Protein AF-A0A258SN44-F1 (afdb_monomer_lite)

Secondary structure (DSSP, 8-state):
-------------------------PPPHHHHHHHHHHHHHHH-TTS-GGGGGGGGGGG-HHHHHHHHHHHHS-TTHHHHHHHHHHHHSPPTTS--GGGTSGGGGTT-GGG-SEEETTTTEEEPHHHHHHHHHHHTTPPPPPTT-IIIIIHHHHHHHHTTTTPPP-----SHHHHHHHHHHHHHHH--BTTTTB-HHIIIII--

Foldseek 3Di:
DDDDDDDDDDDDDPPDPPPPVPPVCDPFPVSVVVVQLVQVCVVCVPQDPVLCVVPPCSVPVVSVVVVVVCVVPPPCVVLLVLLVVQQPDADPQRDGCLVQDPVRLAQCQLQPQEQDPVVLDTAGPLNSVQVSQVVRVHHRDDCPDCNHVVSNVSNSVVSNPVHHRDHDQDDDSSRVVVVVVVCQQCFQDDPVRDHVCVVPPVVD

Radius of gyration: 27.35 Å; chains: 1; bounding box: 41×78×95 Å

Sequence (204 aa):
MKQKIITKLLTGMAGLGIALGAATAHATPEADRQELIKFYTAKYPNVKVEDYVYGALAFDADSKAQYDAIMEFPPFDSQVEQGRKMWETPFKNGKTYASCLPGSGKQIAGNYPHFDEASGKVVTLHDAINKCRTANGEEAYKVNDMKTMGLLTAYMRTLSDGMMMNVKVEGPKATAAYEDGKKTFYSRKGQLNFACATCHVQNG

pLDDT: mean 88.58, std 17.07, range [35.31, 98.44]

Structure (mmCIF, N/CA/C/O backbone):
data_AF-A0A258SN44-F1
#
_entry.id   AF-A0A258SN44-F1
#
loop_
_atom_site.group_PDB
_atom_site.id
_atom_site.type_symbol
_atom_site.label_atom_id
_atom_site.label_alt_id
_atom_site.label_comp_id
_atom_site.label_asym_id
_atom_site.label_entity_id
_atom_site.label_seq_id
_atom_site.pdbx_PDB_ins_code
_atom_site.Cartn_x
_atom_site.Cartn_y
_atom_site.Cartn_z
_atom_site.occupancy
_atom_site.B_iso_or_equiv
_atom_site.auth_seq_id
_atom_site.auth_comp_id
_atom_site.auth_asym_id
_atom_site.auth_atom_id
_atom_site.pdbx_PDB_model_num
ATOM 1 N N . MET A 1 1 ? -10.450 -62.311 -70.264 1.00 41.75 1 MET A N 1
ATOM 2 C CA . MET A 1 1 ? -9.603 -62.768 -69.135 1.00 41.75 1 MET A CA 1
ATOM 3 C C . MET A 1 1 ? -9.843 -61.813 -67.971 1.00 41.75 1 MET A C 1
ATOM 5 O O . MET A 1 1 ? -9.454 -60.667 -68.068 1.00 41.75 1 MET A O 1
ATOM 9 N N . LYS A 1 2 ? -10.804 -62.079 -67.080 1.00 40.44 2 LYS A N 1
ATOM 10 C CA . LYS A 1 2 ? -10.668 -62.840 -65.817 1.00 40.44 2 LYS A CA 1
ATOM 11 C C . LYS A 1 2 ? -9.557 -62.320 -64.885 1.00 40.44 2 LYS A C 1
ATOM 13 O O . LYS A 1 2 ? -8.487 -62.907 -64.849 1.00 40.44 2 LYS A O 1
ATOM 18 N N . GLN A 1 3 ? -9.884 -61.313 -64.074 1.00 43.12 3 GLN A N 1
ATOM 19 C CA . GLN A 1 3 ? -9.342 -61.117 -62.716 1.00 43.12 3 GLN A CA 1
ATOM 20 C C . GLN A 1 3 ? -10.283 -60.151 -61.969 1.00 43.12 3 GLN A C 1
ATOM 22 O O . GLN A 1 3 ? -10.181 -58.940 -62.078 1.00 43.12 3 GLN A O 1
ATOM 27 N N . LYS A 1 4 ? -11.473 -60.596 -61.561 1.00 38.88 4 LYS A N 1
ATOM 28 C CA . LYS A 1 4 ? -11.790 -61.154 -60.235 1.00 38.88 4 LYS A CA 1
ATOM 29 C C . LYS A 1 4 ? -11.104 -60.453 -59.045 1.00 38.88 4 LYS A C 1
ATOM 31 O O . LYS A 1 4 ? -9.976 -60.776 -58.711 1.00 38.88 4 LYS A O 1
ATOM 36 N N . ILE A 1 5 ? -11.908 -59.611 -58.386 1.00 48.97 5 ILE A N 1
ATOM 37 C CA . ILE A 1 5 ? -12.265 -59.679 -56.954 1.00 48.97 5 ILE A CA 1
ATOM 38 C C . ILE A 1 5 ? -11.107 -59.539 -55.959 1.00 48.97 5 ILE A C 1
ATOM 40 O O . ILE A 1 5 ? -10.515 -60.548 -55.608 1.00 48.97 5 ILE A O 1
ATOM 44 N N . ILE A 1 6 ? -10.930 -58.318 -55.431 1.00 48.44 6 ILE A N 1
ATOM 45 C CA . ILE A 1 6 ? -10.739 -57.955 -54.003 1.00 48.44 6 ILE A CA 1
ATOM 46 C C . ILE A 1 6 ? -11.186 -56.473 -53.924 1.00 48.44 6 ILE A C 1
ATOM 48 O O . ILE A 1 6 ? -10.448 -55.591 -54.330 1.00 48.44 6 ILE A O 1
ATOM 52 N N . THR A 1 7 ? -12.443 -56.070 -53.731 1.00 35.31 7 THR A N 1
ATOM 53 C CA . THR A 1 7 ? -13.362 -56.215 -52.590 1.00 35.31 7 THR A CA 1
ATOM 54 C C . THR A 1 7 ? -12.743 -55.889 -51.225 1.00 35.31 7 THR A C 1
ATOM 56 O O . THR A 1 7 ? -12.099 -56.734 -50.619 1.00 35.31 7 THR A O 1
ATOM 59 N N . LYS A 1 8 ? -13.136 -54.702 -50.730 1.00 40.91 8 LYS A N 1
ATOM 60 C CA . LYS A 1 8 ? -13.275 -54.268 -49.325 1.00 40.91 8 LYS A CA 1
ATOM 61 C C . LYS A 1 8 ? -11.998 -53.930 -48.554 1.00 40.91 8 LYS A C 1
ATOM 63 O O . LYS A 1 8 ? -11.349 -54.815 -48.023 1.00 40.91 8 LYS A O 1
ATOM 68 N N . LEU A 1 9 ? -11.778 -52.626 -48.363 1.00 40.16 9 LEU A N 1
ATOM 69 C CA . LEU A 1 9 ? -11.665 -51.967 -47.046 1.00 40.16 9 LEU A CA 1
ATOM 70 C C . LEU A 1 9 ? -11.366 -50.474 -47.264 1.00 40.16 9 LEU A C 1
ATOM 72 O O . LEU A 1 9 ? -10.238 -50.018 -47.156 1.00 40.16 9 LEU A O 1
ATOM 76 N N . LEU A 1 10 ? -12.396 -49.710 -47.626 1.00 41.56 10 LEU A N 1
ATOM 77 C CA . LEU A 1 10 ? -12.353 -48.244 -47.697 1.00 41.56 10 LEU A CA 1
ATOM 78 C C . LEU A 1 10 ? -13.640 -47.709 -47.076 1.00 41.56 10 LEU A C 1
ATOM 80 O O . LEU A 1 10 ? -14.511 -47.160 -47.744 1.00 41.56 10 LEU A O 1
ATOM 84 N N . THR A 1 11 ? -13.828 -47.970 -45.786 1.00 46.78 11 THR A N 1
ATOM 85 C CA . THR A 1 11 ? -14.827 -47.261 -44.983 1.00 46.78 11 THR A CA 1
ATOM 86 C C . THR A 1 11 ? -14.439 -47.374 -43.517 1.00 46.78 11 THR A C 1
ATOM 88 O O . THR A 1 11 ? -14.319 -48.481 -43.002 1.00 46.78 11 THR A O 1
ATOM 91 N N . GLY A 1 12 ? -14.255 -46.231 -42.854 1.00 45.56 12 GLY A N 1
ATOM 92 C CA . GLY A 1 12 ? -14.226 -46.168 -41.393 1.00 45.56 12 GLY A CA 1
ATOM 93 C C . GLY A 1 12 ? -12.912 -45.716 -40.765 1.00 45.56 12 GLY A C 1
ATOM 94 O O . GLY A 1 12 ? -12.331 -46.444 -39.975 1.00 45.56 12 GLY A O 1
ATOM 95 N N . MET A 1 13 ? -12.494 -44.479 -41.025 1.00 43.59 13 MET A N 1
ATOM 96 C CA . MET A 1 13 ? -11.807 -43.694 -39.996 1.00 43.59 13 MET A CA 1
ATOM 97 C C . MET A 1 13 ? -12.353 -42.269 -40.046 1.00 43.59 13 MET A C 1
ATOM 99 O O . MET A 1 13 ? -11.743 -41.346 -40.575 1.00 43.59 13 MET A O 1
ATOM 103 N N . ALA A 1 14 ? -13.561 -42.114 -39.497 1.00 46.47 14 ALA A N 1
ATOM 104 C CA . ALA A 1 14 ? -13.978 -40.858 -38.894 1.00 46.47 14 ALA A CA 1
ATOM 105 C C . ALA A 1 14 ? -13.050 -40.633 -37.689 1.00 46.47 14 ALA A C 1
ATOM 107 O O . ALA A 1 14 ? -13.338 -41.044 -36.567 1.00 46.47 14 ALA A O 1
ATOM 108 N N . GLY A 1 15 ? -11.858 -40.106 -37.968 1.00 40.88 15 GLY A N 1
ATOM 109 C CA . GLY A 1 15 ? -10.883 -39.738 -36.959 1.00 40.88 15 GLY A CA 1
ATOM 110 C C . GLY A 1 15 ? -11.415 -38.537 -36.198 1.00 40.88 15 GLY A C 1
ATOM 111 O O . GLY A 1 15 ? -11.541 -37.460 -36.774 1.00 40.88 15 GLY A O 1
ATOM 112 N N . LEU A 1 16 ? -11.769 -38.786 -34.935 1.00 46.56 16 LEU A N 1
ATOM 113 C CA . LEU A 1 16 ? -11.946 -37.836 -33.840 1.00 46.56 16 LEU A CA 1
ATOM 114 C C . LEU A 1 16 ? -11.460 -36.423 -34.193 1.00 46.56 16 LEU A C 1
ATOM 116 O O . LEU A 1 16 ? -10.262 -36.139 -34.166 1.00 46.56 16 LEU A O 1
ATOM 120 N N . GLY A 1 17 ? -12.409 -35.528 -34.468 1.00 44.19 17 GLY A N 1
ATOM 121 C CA . GLY A 1 17 ? -12.163 -34.101 -34.351 1.00 44.19 17 GLY A CA 1
ATOM 122 C C . GLY A 1 17 ? -11.760 -33.836 -32.909 1.00 44.19 17 GLY A C 1
ATOM 123 O O . GLY A 1 17 ? -12.584 -33.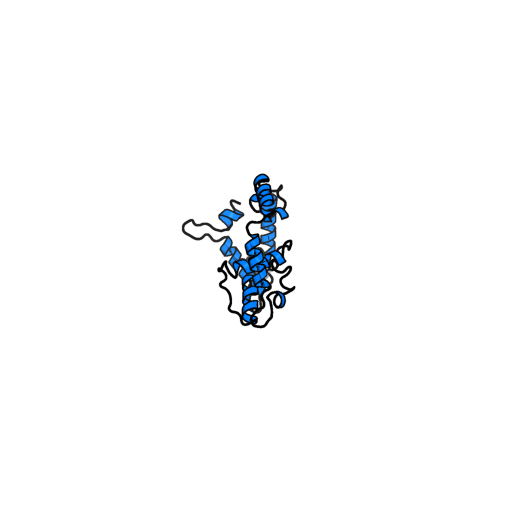945 -32.002 1.00 44.19 17 GLY A O 1
ATOM 124 N N . ILE A 1 18 ? -10.474 -33.573 -32.698 1.00 49.56 18 ILE A N 1
ATOM 125 C CA . ILE A 1 18 ? -9.940 -33.148 -31.415 1.00 49.56 18 ILE A CA 1
ATOM 126 C C . ILE A 1 18 ? -10.677 -31.855 -31.073 1.00 49.56 18 ILE A C 1
ATOM 128 O O . ILE A 1 18 ? -10.400 -30.799 -31.641 1.00 49.56 18 ILE A O 1
ATOM 132 N N . ALA A 1 19 ? -11.632 -31.940 -30.151 1.00 48.16 19 ALA A N 1
ATOM 133 C CA . ALA A 1 19 ? -12.103 -30.789 -29.409 1.00 48.16 19 ALA A CA 1
ATOM 134 C C . ALA A 1 19 ? -10.948 -30.348 -28.501 1.00 48.16 19 ALA A C 1
ATOM 136 O O . ALA A 1 19 ? -10.935 -30.609 -27.301 1.00 48.16 19 ALA A O 1
ATOM 137 N N . LEU A 1 20 ? -9.938 -29.709 -29.097 1.00 47.09 20 LEU A N 1
ATOM 138 C CA . LEU A 1 20 ? -9.071 -28.794 -28.380 1.00 47.09 20 LEU A CA 1
ATOM 139 C C . LEU A 1 20 ? -9.998 -27.650 -27.995 1.00 47.09 20 LEU A C 1
ATOM 141 O O . LEU A 1 20 ? -10.181 -26.695 -28.748 1.00 47.09 20 LEU A O 1
ATOM 145 N N . GLY A 1 21 ? -10.648 -27.793 -26.838 1.00 46.06 21 GLY A N 1
ATOM 146 C CA . GLY A 1 21 ? -11.137 -26.637 -26.116 1.00 46.06 21 GLY A CA 1
ATOM 147 C C . GLY A 1 21 ? -9.979 -25.656 -26.102 1.00 46.06 21 GLY A C 1
ATOM 148 O O . GLY A 1 21 ? -8.880 -26.014 -25.675 1.00 46.06 21 GLY A O 1
ATOM 149 N N . ALA A 1 22 ? -10.189 -24.481 -26.687 1.00 44.62 22 ALA A N 1
ATOM 150 C CA . ALA A 1 22 ? -9.223 -23.409 -26.636 1.00 44.62 22 ALA A CA 1
ATOM 151 C C . ALA A 1 22 ? -9.026 -23.075 -25.156 1.00 44.62 22 ALA A C 1
ATOM 153 O O . ALA A 1 22 ? -9.765 -22.283 -24.579 1.00 44.62 22 ALA A O 1
ATOM 154 N N . ALA A 1 23 ? -8.058 -23.731 -24.519 1.00 44.72 23 ALA A N 1
ATOM 155 C CA . ALA A 1 23 ? -7.430 -23.208 -23.333 1.00 44.72 23 ALA A CA 1
ATOM 156 C C . ALA A 1 23 ? -6.752 -21.938 -23.828 1.00 44.72 23 ALA A C 1
ATOM 158 O O . ALA A 1 23 ? -5.672 -21.978 -24.419 1.00 44.72 23 ALA A O 1
ATOM 159 N N . THR A 1 24 ? -7.450 -20.813 -23.703 1.00 45.38 24 THR A N 1
ATOM 160 C CA . THR A 1 24 ? -6.824 -19.509 -23.800 1.00 45.38 24 THR A CA 1
ATOM 161 C C . THR A 1 24 ? -5.760 -19.510 -22.714 1.00 45.38 24 THR A C 1
ATOM 163 O O . THR A 1 24 ? -6.059 -19.393 -21.528 1.00 45.38 24 THR A O 1
ATOM 166 N N . ALA A 1 25 ? -4.518 -19.781 -23.112 1.00 50.91 25 ALA A N 1
ATOM 167 C CA . ALA A 1 25 ? -3.365 -19.748 -22.236 1.00 50.91 25 ALA A CA 1
ATOM 168 C C . ALA A 1 25 ? -3.121 -18.283 -21.867 1.00 50.91 25 ALA A C 1
ATOM 170 O O . ALA A 1 25 ? -2.276 -17.606 -22.445 1.00 50.91 25 ALA A O 1
ATOM 171 N N . HIS A 1 26 ? -3.937 -17.759 -20.956 1.00 59.28 26 HIS A N 1
ATOM 172 C CA . HIS A 1 26 ? -3.617 -16.531 -20.261 1.00 59.28 26 HIS A CA 1
ATOM 173 C C . HIS A 1 26 ? -2.375 -16.827 -19.421 1.00 59.28 26 HIS A C 1
ATOM 175 O O . HIS A 1 26 ? -2.323 -17.843 -18.722 1.00 59.28 26 HIS A O 1
ATOM 181 N N . ALA A 1 27 ? -1.350 -15.985 -19.560 1.00 77.94 27 ALA A N 1
ATOM 182 C CA . ALA A 1 27 ? -0.180 -16.047 -18.697 1.00 77.94 27 ALA A CA 1
ATOM 183 C C . ALA A 1 27 ? -0.648 -16.019 -17.236 1.00 77.94 27 ALA A C 1
ATOM 185 O O . ALA A 1 27 ? -1.559 -15.272 -16.887 1.00 77.94 27 ALA A O 1
ATOM 186 N N . THR A 1 28 ? -0.073 -16.881 -16.399 1.00 91.00 28 THR A N 1
ATOM 187 C CA . THR A 1 28 ? -0.409 -16.898 -14.975 1.00 91.00 28 THR A CA 1
ATOM 188 C C . THR A 1 28 ? 0.105 -15.618 -14.306 1.00 91.00 28 THR A C 1
ATOM 190 O O . THR A 1 28 ? 1.074 -15.034 -14.795 1.00 91.00 28 THR A O 1
ATOM 193 N N . PRO A 1 29 ? -0.449 -15.210 -13.149 1.00 93.94 29 PRO A N 1
ATOM 194 C CA . PRO A 1 29 ? 0.051 -14.048 -12.412 1.00 93.94 29 PRO A CA 1
ATOM 195 C C . PRO A 1 29 ? 1.564 -14.094 -12.136 1.00 93.94 29 PRO A C 1
ATOM 197 O O . PRO A 1 29 ? 2.246 -13.072 -12.198 1.00 93.94 29 PRO A O 1
ATOM 200 N N . GLU A 1 30 ? 2.112 -15.287 -11.872 1.00 92.88 30 GLU A N 1
ATOM 201 C CA . GLU A 1 30 ? 3.558 -15.459 -11.701 1.00 92.88 30 GLU A CA 1
ATOM 202 C C . GLU A 1 30 ? 4.313 -15.338 -13.030 1.00 92.88 30 GLU A C 1
ATOM 204 O O . GLU A 1 30 ? 5.373 -14.721 -13.068 1.00 92.88 30 GLU A O 1
ATOM 209 N N . ALA A 1 31 ? 3.776 -15.871 -14.133 1.00 94.31 31 ALA A N 1
ATOM 210 C CA . ALA A 1 31 ? 4.387 -15.692 -15.449 1.00 94.31 31 ALA A CA 1
ATOM 211 C C . ALA A 1 31 ? 4.443 -14.206 -15.845 1.00 94.31 31 ALA A C 1
ATOM 213 O O . ALA A 1 31 ? 5.496 -13.744 -16.279 1.00 94.31 31 ALA A O 1
ATOM 214 N N . ASP A 1 32 ? 3.368 -13.446 -15.607 1.00 94.38 32 ASP A N 1
ATOM 215 C CA . ASP A 1 32 ? 3.337 -11.995 -15.827 1.00 94.38 32 ASP A CA 1
ATOM 216 C C . ASP A 1 32 ? 4.396 -11.268 -14.985 1.00 94.38 32 ASP A C 1
ATOM 218 O O . ASP A 1 32 ? 5.115 -10.400 -15.485 1.00 94.38 32 ASP A O 1
ATOM 222 N N . ARG A 1 33 ? 4.529 -11.633 -13.701 1.00 93.12 33 ARG A N 1
ATOM 223 C CA . ARG A 1 33 ? 5.552 -11.071 -12.809 1.00 93.12 33 ARG A CA 1
ATOM 224 C C . ARG A 1 33 ? 6.961 -11.331 -13.345 1.00 93.12 33 ARG A C 1
ATOM 226 O O . ARG A 1 33 ? 7.778 -10.412 -13.382 1.00 93.12 33 ARG A O 1
ATOM 233 N N . GLN A 1 34 ? 7.249 -12.565 -13.750 1.00 94.88 34 GLN A N 1
ATOM 234 C CA . GLN A 1 34 ? 8.561 -12.949 -14.276 1.00 94.88 34 GLN A CA 1
ATOM 235 C C . GLN A 1 34 ? 8.867 -12.261 -15.607 1.00 94.88 34 GLN A C 1
ATOM 237 O O . GLN A 1 34 ? 9.993 -11.810 -15.818 1.00 94.88 34 GLN A O 1
ATOM 242 N N . GLU A 1 35 ? 7.875 -12.129 -16.488 1.00 94.94 35 GLU A N 1
ATOM 243 C CA . GLU A 1 35 ? 8.022 -11.397 -17.744 1.00 94.94 35 GLU A CA 1
ATOM 244 C C . GLU A 1 35 ? 8.325 -9.917 -17.496 1.00 94.94 35 GLU A C 1
ATOM 246 O O . GLU A 1 35 ? 9.232 -9.372 -18.124 1.00 94.94 35 GLU A O 1
ATOM 251 N N . LEU A 1 36 ? 7.649 -9.288 -16.530 1.00 93.06 36 LEU A N 1
ATOM 252 C CA . LEU A 1 36 ? 7.894 -7.893 -16.175 1.00 93.06 36 LEU A CA 1
ATOM 253 C C . LEU A 1 36 ? 9.301 -7.689 -15.593 1.00 93.06 36 LEU A C 1
ATOM 255 O O . LEU A 1 36 ? 10.018 -6.784 -16.019 1.00 93.06 36 LEU A O 1
ATOM 259 N N . ILE A 1 37 ? 9.732 -8.558 -14.670 1.00 93.88 37 ILE A N 1
ATOM 260 C CA . ILE A 1 37 ? 11.098 -8.530 -14.120 1.00 93.88 37 ILE A CA 1
ATOM 261 C C . ILE A 1 37 ? 12.119 -8.692 -15.248 1.00 93.88 37 ILE A C 1
ATOM 263 O O . ILE A 1 37 ? 13.061 -7.905 -15.349 1.00 93.88 37 ILE A O 1
ATOM 267 N N . LYS A 1 38 ? 11.923 -9.679 -16.129 1.00 95.62 38 LYS A N 1
ATOM 268 C CA . LYS A 1 38 ? 12.800 -9.919 -17.280 1.00 95.62 38 LYS A CA 1
ATOM 269 C C . LYS A 1 38 ? 12.851 -8.714 -18.219 1.00 95.62 38 LYS A C 1
ATOM 271 O O . LYS A 1 38 ? 13.931 -8.347 -18.666 1.00 95.62 38 LYS A O 1
ATOM 276 N N . PHE A 1 39 ? 11.709 -8.097 -18.515 1.00 94.56 39 PHE A N 1
ATOM 277 C CA . PHE A 1 39 ? 11.630 -6.916 -19.370 1.00 94.56 39 PHE A CA 1
ATOM 278 C C . PHE A 1 39 ? 12.484 -5.768 -18.820 1.00 94.56 39 PHE A C 1
ATOM 280 O O . PHE A 1 39 ? 13.335 -5.244 -19.539 1.00 94.56 39 PHE A O 1
ATOM 287 N N . TYR A 1 40 ? 12.320 -5.417 -17.542 1.00 93.44 40 TYR A N 1
ATOM 288 C CA . TYR A 1 40 ? 13.063 -4.307 -16.942 1.00 93.44 40 TYR A CA 1
ATOM 289 C C . TYR A 1 40 ? 14.542 -4.612 -16.736 1.00 93.44 40 TYR A C 1
ATOM 291 O O . TYR A 1 40 ? 15.382 -3.786 -17.075 1.00 93.44 40 TYR A O 1
ATOM 299 N N . THR A 1 41 ? 14.882 -5.808 -16.259 1.00 94.44 41 THR A N 1
ATOM 300 C CA . THR A 1 41 ? 16.290 -6.213 -16.103 1.00 94.44 41 THR A CA 1
ATOM 301 C C . THR A 1 41 ? 17.027 -6.301 -17.438 1.00 94.44 41 THR A C 1
ATOM 303 O O . THR A 1 41 ? 18.212 -5.987 -17.499 1.00 94.44 41 THR A O 1
ATOM 306 N N . ALA A 1 42 ? 16.342 -6.658 -18.529 1.00 95.38 42 ALA A N 1
ATOM 307 C CA . ALA A 1 42 ? 16.920 -6.605 -19.869 1.00 95.38 42 ALA A CA 1
ATOM 308 C C . ALA A 1 42 ? 17.061 -5.164 -20.389 1.00 95.38 42 ALA A C 1
ATOM 310 O O . ALA A 1 42 ? 18.061 -4.840 -21.027 1.00 95.38 42 ALA A O 1
ATOM 311 N N . LYS A 1 43 ? 16.071 -4.300 -20.124 1.00 93.31 43 LYS A N 1
ATOM 312 C CA . LYS A 1 43 ? 16.080 -2.892 -20.550 1.00 93.31 43 LYS A CA 1
ATOM 313 C C . LYS A 1 43 ? 17.130 -2.066 -19.796 1.00 93.31 43 LYS A C 1
ATOM 315 O O . LYS A 1 43 ? 17.781 -1.216 -20.397 1.00 93.31 43 LYS A O 1
ATOM 320 N N . TYR A 1 44 ? 17.312 -2.339 -18.507 1.00 93.75 44 TYR A N 1
ATOM 321 C CA . TYR A 1 44 ? 18.187 -1.601 -17.599 1.00 93.75 44 TYR A CA 1
ATOM 322 C C . TYR A 1 44 ? 19.086 -2.562 -16.799 1.00 93.75 44 TYR A C 1
ATOM 324 O O . TYR A 1 44 ? 18.903 -2.730 -15.592 1.00 93.75 44 TYR A O 1
ATOM 332 N N . PRO A 1 45 ? 20.091 -3.187 -17.440 1.00 94.00 45 PRO A N 1
ATOM 333 C CA . PRO A 1 45 ? 20.914 -4.231 -16.817 1.00 94.00 45 PRO A CA 1
ATOM 334 C C . PRO A 1 45 ? 21.798 -3.735 -15.664 1.00 94.00 45 PRO A C 1
ATOM 336 O O . PRO A 1 45 ? 22.290 -4.538 -14.877 1.00 94.00 45 PRO A O 1
ATOM 339 N N . ASN A 1 46 ? 21.999 -2.419 -15.556 1.00 92.88 46 ASN A N 1
ATOM 340 C CA . ASN A 1 46 ? 22.819 -1.806 -14.511 1.00 92.88 46 ASN A CA 1
ATOM 341 C C . ASN A 1 46 ? 22.020 -1.437 -13.248 1.00 92.88 46 ASN A C 1
ATOM 343 O O . ASN A 1 46 ? 22.624 -1.031 -12.258 1.00 92.88 46 ASN A O 1
ATOM 347 N N . VAL A 1 47 ? 20.688 -1.565 -13.271 1.00 93.25 47 VAL A N 1
ATOM 348 C CA . VAL A 1 47 ? 19.821 -1.307 -12.112 1.00 93.25 47 VAL A CA 1
ATOM 349 C C . VAL A 1 47 ? 19.473 -2.637 -11.457 1.00 93.25 47 VAL A C 1
ATOM 351 O O . VAL A 1 47 ? 18.945 -3.542 -12.108 1.00 93.25 47 VAL A O 1
ATOM 354 N N . LYS A 1 48 ? 19.768 -2.770 -10.163 1.00 93.25 48 LYS A N 1
ATOM 355 C CA . LYS A 1 48 ? 19.451 -3.984 -9.404 1.00 93.25 48 LYS A CA 1
ATOM 356 C C . LYS A 1 48 ? 17.944 -4.092 -9.199 1.00 93.25 48 LYS A C 1
ATOM 358 O O . LYS A 1 48 ? 17.269 -3.080 -9.034 1.00 93.25 48 LYS A O 1
ATOM 363 N N . VAL A 1 49 ? 17.411 -5.314 -9.173 1.00 90.81 49 VAL A N 1
ATOM 364 C CA . VAL A 1 49 ? 15.964 -5.559 -9.009 1.00 90.81 49 VAL A CA 1
ATOM 365 C C . VAL A 1 49 ? 15.438 -4.940 -7.712 1.00 90.81 49 VAL A C 1
ATOM 367 O O . VAL A 1 49 ? 14.328 -4.416 -7.674 1.00 90.81 49 VAL A O 1
ATOM 370 N N . GLU A 1 50 ? 16.255 -4.952 -6.665 1.00 91.12 50 GLU A N 1
ATOM 371 C CA . GLU A 1 50 ? 15.928 -4.417 -5.348 1.00 91.12 50 GLU A CA 1
ATOM 372 C C . GLU A 1 50 ? 15.782 -2.887 -5.363 1.00 91.12 50 GLU A C 1
ATOM 374 O O . GLU A 1 50 ? 14.984 -2.344 -4.602 1.00 91.12 50 GLU A O 1
ATOM 379 N N . ASP A 1 51 ? 16.479 -2.197 -6.272 1.00 92.88 51 ASP A N 1
ATOM 380 C CA . ASP A 1 51 ? 16.471 -0.734 -6.360 1.00 92.88 51 ASP A CA 1
ATOM 381 C C . ASP A 1 51 ? 15.229 -0.192 -7.089 1.00 92.88 51 ASP A C 1
ATOM 383 O O . ASP A 1 51 ? 14.902 0.987 -6.958 1.00 92.88 51 ASP A O 1
ATOM 387 N N . TYR A 1 52 ? 14.458 -1.039 -7.786 1.00 91.31 52 TYR A N 1
ATOM 388 C CA . TYR A 1 52 ? 13.225 -0.613 -8.471 1.00 91.31 52 TYR A CA 1
ATOM 389 C C . TYR A 1 52 ? 12.157 -0.064 -7.515 1.00 91.31 52 TYR A C 1
ATOM 391 O O . TYR A 1 52 ? 11.264 0.664 -7.951 1.00 91.31 52 TYR A O 1
ATOM 399 N N . VAL A 1 53 ? 12.257 -0.350 -6.211 1.00 91.00 53 VAL A N 1
ATOM 400 C CA . VAL A 1 53 ? 11.396 0.256 -5.182 1.00 91.00 53 VAL A CA 1
ATOM 401 C C . VAL A 1 53 ? 11.530 1.784 -5.130 1.00 91.00 53 VAL A C 1
ATOM 403 O O . VAL A 1 53 ? 10.574 2.470 -4.776 1.00 91.00 53 VAL A O 1
ATOM 406 N N . TYR A 1 54 ? 12.680 2.330 -5.536 1.00 92.38 54 TYR A N 1
ATOM 407 C CA . TYR A 1 54 ? 12.934 3.770 -5.576 1.00 92.38 54 TYR A CA 1
ATOM 408 C C . TYR A 1 54 ? 12.388 4.449 -6.847 1.00 92.38 54 TYR A C 1
ATOM 410 O O . TYR A 1 54 ? 12.470 5.671 -6.985 1.00 92.38 54 TYR A O 1
ATOM 418 N N . GLY A 1 55 ? 11.808 3.683 -7.779 1.00 91.81 55 GLY A N 1
ATOM 419 C CA . GLY A 1 55 ? 11.231 4.206 -9.016 1.00 91.81 55 GLY A CA 1
ATOM 420 C C . GLY A 1 55 ? 12.251 4.990 -9.845 1.00 91.81 55 GLY A C 1
ATOM 421 O O . GLY A 1 55 ? 13.365 4.527 -10.069 1.00 91.81 55 GLY A O 1
ATOM 422 N N . ALA A 1 56 ? 11.884 6.198 -10.281 1.00 91.00 56 ALA A N 1
ATOM 423 C CA . ALA A 1 56 ? 12.760 7.056 -11.084 1.00 91.00 56 ALA A CA 1
ATOM 424 C C . ALA A 1 56 ? 14.089 7.405 -10.382 1.00 91.00 56 ALA A C 1
ATOM 426 O O . ALA A 1 56 ? 15.096 7.602 -11.055 1.00 91.00 56 ALA A O 1
ATOM 427 N N . LEU A 1 57 ? 14.117 7.424 -9.042 1.00 94.12 57 LEU A N 1
ATOM 428 C CA . LEU A 1 57 ? 15.331 7.718 -8.272 1.00 94.12 57 LEU A CA 1
ATOM 429 C C . LEU A 1 57 ? 16.406 6.634 -8.451 1.00 94.12 57 LEU A C 1
ATOM 431 O O . LEU A 1 57 ? 17.584 6.917 -8.287 1.00 94.12 57 LEU A O 1
ATOM 435 N N . ALA A 1 58 ? 16.030 5.406 -8.826 1.00 92.94 58 ALA A N 1
ATOM 436 C CA . ALA A 1 58 ? 16.985 4.328 -9.096 1.00 92.94 58 ALA A CA 1
ATOM 437 C C . ALA A 1 58 ? 17.892 4.608 -10.311 1.00 92.94 58 ALA A C 1
ATOM 439 O O . ALA A 1 58 ? 18.907 3.939 -10.491 1.00 92.94 58 ALA A O 1
ATOM 440 N N . PHE A 1 59 ? 17.523 5.585 -11.146 1.00 91.94 59 PHE A N 1
ATOM 441 C CA . PHE A 1 59 ? 18.223 5.934 -12.382 1.00 91.94 59 PHE A CA 1
ATOM 442 C C . PHE A 1 59 ? 19.070 7.207 -12.273 1.00 91.94 59 PHE A C 1
ATOM 444 O O . PHE A 1 59 ? 19.825 7.499 -13.198 1.00 91.94 59 PHE A O 1
ATOM 451 N N . ASP A 1 60 ? 18.963 7.954 -11.170 1.00 94.50 60 ASP A N 1
ATOM 452 C CA . ASP A 1 60 ? 19.664 9.224 -10.974 1.00 94.50 60 ASP A CA 1
ATOM 453 C C . ASP A 1 60 ? 20.240 9.313 -9.556 1.00 94.50 60 ASP A C 1
ATOM 455 O O . ASP A 1 60 ? 19.516 9.455 -8.567 1.00 94.50 60 ASP A O 1
ATOM 459 N N . ALA A 1 61 ? 21.567 9.205 -9.460 1.00 93.62 61 ALA A N 1
ATOM 460 C CA . ALA A 1 61 ? 22.269 9.134 -8.181 1.00 93.62 61 ALA A CA 1
ATOM 461 C C . ALA A 1 61 ? 22.105 10.415 -7.349 1.00 93.62 61 ALA A C 1
ATOM 463 O O . ALA A 1 61 ? 21.966 10.330 -6.129 1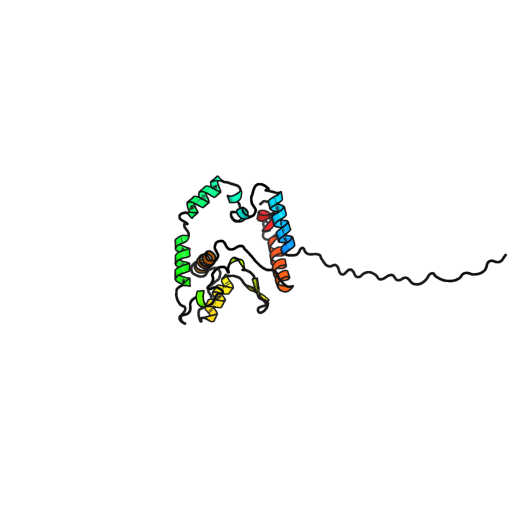.00 93.62 61 ALA A O 1
ATOM 464 N N . ASP A 1 62 ? 22.061 11.580 -7.998 1.00 96.56 62 ASP A N 1
ATOM 465 C CA . ASP A 1 62 ? 21.897 12.867 -7.320 1.00 96.56 62 ASP A CA 1
ATOM 466 C C . ASP A 1 62 ? 20.501 12.980 -6.693 1.00 96.56 62 ASP A C 1
ATOM 468 O O . ASP A 1 62 ? 20.371 13.327 -5.516 1.00 96.56 62 ASP A O 1
ATOM 472 N N . SER A 1 63 ? 19.449 12.612 -7.430 1.00 95.56 63 SER A N 1
ATOM 473 C CA . SER A 1 63 ? 18.078 12.570 -6.907 1.00 95.56 63 SER A CA 1
ATOM 474 C C . SER A 1 63 ? 17.937 11.551 -5.777 1.00 95.56 63 SER A C 1
ATOM 476 O O . SER A 1 63 ? 17.271 11.824 -4.776 1.00 95.56 63 SER A O 1
ATOM 478 N N . LYS A 1 64 ? 18.582 10.383 -5.893 1.00 95.38 64 LYS A N 1
ATOM 479 C CA . LYS A 1 64 ? 18.598 9.379 -4.822 1.00 95.38 64 LYS A CA 1
ATOM 480 C C . LYS A 1 64 ? 19.305 9.891 -3.566 1.00 95.38 64 LYS A C 1
ATOM 482 O O . LYS A 1 64 ? 18.786 9.688 -2.472 1.00 95.38 64 LYS A O 1
ATOM 487 N N . ALA A 1 65 ? 20.428 10.594 -3.710 1.00 96.50 65 ALA A N 1
ATOM 488 C CA . ALA A 1 65 ? 21.146 11.191 -2.587 1.00 96.50 65 ALA A CA 1
ATOM 489 C C . ALA A 1 65 ? 20.319 12.285 -1.890 1.00 96.50 65 ALA A C 1
ATOM 491 O O . ALA A 1 65 ? 20.300 12.357 -0.662 1.00 96.50 65 ALA A O 1
ATOM 492 N N . GLN A 1 66 ? 19.584 13.104 -2.652 1.00 96.19 66 GLN A N 1
ATOM 493 C CA . GLN A 1 66 ? 18.651 14.085 -2.086 1.00 96.19 66 GLN A CA 1
ATOM 494 C C . GLN A 1 66 ? 17.514 13.411 -1.315 1.00 96.19 66 GLN A C 1
ATOM 496 O O . GLN A 1 66 ? 17.173 13.850 -0.218 1.00 96.19 66 GLN A O 1
ATOM 501 N N . TYR A 1 67 ? 16.943 12.335 -1.866 1.00 95.38 67 TYR A N 1
ATOM 502 C CA . TYR A 1 67 ? 15.952 11.529 -1.159 1.00 95.38 67 TYR A CA 1
ATOM 503 C C . TYR A 1 67 ? 16.522 10.979 0.153 1.00 95.38 67 TYR A C 1
ATOM 505 O O . TYR A 1 67 ? 15.896 11.151 1.193 1.00 95.38 67 TYR A O 1
ATOM 513 N N . ASP A 1 68 ? 17.720 10.393 0.134 1.00 95.81 68 ASP A N 1
ATOM 514 C CA . ASP A 1 68 ? 18.348 9.839 1.339 1.00 95.81 68 ASP A CA 1
ATOM 515 C C . ASP A 1 68 ? 18.587 10.912 2.412 1.00 95.81 68 ASP A C 1
ATOM 517 O O . ASP A 1 68 ? 18.298 10.674 3.583 1.00 95.81 68 ASP A O 1
ATOM 521 N N . ALA A 1 69 ? 19.005 12.119 2.017 1.00 96.75 69 ALA A N 1
ATOM 522 C CA . ALA A 1 69 ? 19.144 13.252 2.932 1.00 96.75 69 ALA A CA 1
ATOM 523 C C . ALA A 1 69 ? 17.796 13.704 3.532 1.00 96.75 69 ALA A C 1
ATOM 525 O O . ALA A 1 69 ? 17.717 14.009 4.719 1.00 96.75 69 ALA A O 1
ATOM 526 N N . ILE A 1 70 ? 16.715 13.719 2.740 1.00 96.25 70 ILE A N 1
ATOM 527 C CA . ILE A 1 70 ? 15.361 14.022 3.243 1.00 96.25 70 ILE A CA 1
ATOM 528 C C . ILE A 1 70 ? 14.898 12.947 4.232 1.00 96.25 70 ILE A C 1
ATOM 530 O O . ILE A 1 70 ? 14.243 13.262 5.223 1.00 96.25 70 ILE A O 1
ATOM 534 N N . MET A 1 71 ? 15.231 11.684 3.977 1.00 94.88 71 MET A N 1
ATOM 535 C CA . MET A 1 71 ? 14.814 10.555 4.807 1.00 94.88 71 MET A CA 1
ATOM 536 C C . MET A 1 71 ? 15.589 10.435 6.126 1.00 94.88 71 MET A C 1
ATOM 538 O O . MET A 1 71 ? 15.169 9.669 6.989 1.00 94.88 71 MET A O 1
ATOM 542 N N . GLU A 1 72 ? 16.670 11.196 6.321 1.00 95.12 72 GLU A N 1
ATOM 543 C CA . GLU A 1 72 ? 17.310 11.345 7.636 1.00 95.12 72 GLU A CA 1
ATOM 544 C C . GLU A 1 72 ? 16.389 12.084 8.625 1.00 95.12 72 GLU A C 1
ATOM 546 O O . GLU A 1 72 ? 16.358 11.758 9.811 1.00 95.12 72 GLU A O 1
ATOM 551 N N . PHE A 1 73 ? 15.576 13.022 8.119 1.00 95.56 73 PHE A N 1
ATOM 552 C CA . PHE A 1 73 ? 14.546 13.738 8.877 1.00 95.56 73 PHE A CA 1
ATOM 553 C C . PHE A 1 73 ? 13.239 13.809 8.074 1.00 95.56 73 PHE A C 1
ATOM 555 O O . PHE A 1 73 ? 12.891 14.874 7.542 1.00 95.56 73 PHE A O 1
ATOM 562 N N . PRO A 1 74 ? 12.502 12.689 7.957 1.00 95.25 74 PRO A N 1
ATOM 563 C CA . PRO A 1 74 ? 11.369 12.616 7.055 1.00 95.25 74 PRO A CA 1
ATOM 564 C C . PRO A 1 74 ? 10.283 13.640 7.418 1.00 95.25 74 PRO A C 1
ATOM 566 O O . PRO A 1 74 ? 9.791 13.672 8.551 1.00 95.25 74 PRO A O 1
ATOM 569 N N . PRO A 1 75 ? 9.798 14.444 6.455 1.00 95.25 75 PRO A N 1
ATOM 570 C CA . PRO A 1 75 ? 8.787 15.469 6.725 1.00 95.25 75 PRO A CA 1
ATOM 571 C C . PRO A 1 75 ? 7.422 14.883 7.130 1.00 95.25 75 PRO A C 1
ATOM 573 O O . PRO A 1 75 ? 6.534 15.621 7.558 1.00 95.25 75 PRO A O 1
ATOM 576 N N . PHE A 1 76 ? 7.238 13.567 6.978 1.00 94.75 76 PHE A N 1
ATOM 577 C CA . PHE A 1 76 ? 6.014 12.843 7.314 1.00 94.75 76 PHE A CA 1
ATOM 578 C C . PHE A 1 76 ? 6.039 12.174 8.702 1.00 94.75 76 PHE A C 1
ATOM 580 O O . PHE A 1 76 ? 5.039 11.566 9.096 1.00 94.75 76 PHE A O 1
ATOM 587 N N . ASP A 1 77 ? 7.135 12.282 9.461 1.00 96.38 77 ASP A N 1
ATOM 588 C CA . ASP A 1 77 ? 7.277 11.621 10.769 1.00 96.38 77 ASP A CA 1
ATOM 589 C C . ASP A 1 77 ? 6.164 12.010 11.746 1.00 96.38 77 ASP A C 1
ATOM 591 O O . ASP A 1 77 ? 5.614 11.168 12.459 1.00 96.38 77 ASP A O 1
ATOM 595 N N . SER A 1 78 ? 5.744 13.279 11.728 1.00 97.06 78 SER A N 1
ATOM 596 C CA . SER A 1 78 ? 4.666 13.757 12.600 1.00 97.06 78 SER A CA 1
ATOM 597 C C . SER A 1 78 ? 3.321 13.064 12.333 1.00 97.06 78 SER A C 1
ATOM 599 O O . SER A 1 78 ? 2.503 12.913 13.241 1.00 97.06 78 SER A O 1
ATOM 601 N N . GLN A 1 79 ? 3.071 12.631 11.096 1.00 98.00 79 GLN A N 1
ATOM 602 C CA . GLN A 1 79 ? 1.858 11.937 10.677 1.00 98.00 79 GLN A CA 1
ATOM 603 C C . GLN A 1 79 ? 1.927 10.461 11.070 1.00 98.00 79 GLN A C 1
ATOM 605 O O . GLN A 1 79 ? 0.929 9.909 11.536 1.00 98.00 79 GLN A O 1
ATOM 610 N N . VAL A 1 80 ? 3.103 9.840 10.940 1.00 97.94 80 VAL A N 1
ATOM 611 C CA . VAL A 1 80 ? 3.353 8.474 11.423 1.00 97.94 80 VAL A CA 1
ATOM 612 C C . VAL A 1 80 ? 3.157 8.406 12.937 1.00 97.94 80 VAL A C 1
ATOM 614 O O . VAL A 1 80 ? 2.466 7.513 13.422 1.00 97.94 80 VAL A O 1
ATOM 617 N N . GLU A 1 81 ? 3.667 9.384 13.685 1.00 98.19 81 GLU A N 1
ATOM 618 C CA . GLU A 1 81 ? 3.486 9.466 15.137 1.00 98.19 81 GLU A CA 1
ATOM 619 C C . GLU A 1 81 ? 2.012 9.666 15.533 1.00 98.19 81 GLU A C 1
ATOM 621 O O . GLU A 1 81 ? 1.508 9.005 16.443 1.00 98.19 81 GLU A O 1
ATOM 626 N N . GLN A 1 82 ? 1.266 10.512 14.815 1.00 98.44 82 GLN A N 1
ATOM 627 C CA . GLN A 1 82 ? -0.184 10.620 15.023 1.00 98.44 82 GLN A CA 1
ATOM 628 C C . GLN A 1 82 ? -0.898 9.288 14.748 1.00 98.44 82 GLN A C 1
ATOM 630 O O . GLN A 1 82 ? -1.773 8.888 15.519 1.00 98.44 82 GLN A O 1
ATOM 635 N N . GLY A 1 83 ? -0.499 8.577 13.690 1.00 98.31 83 GLY A N 1
ATOM 636 C CA . GLY A 1 83 ? -0.977 7.232 13.383 1.00 98.31 83 GLY A CA 1
ATOM 637 C C . GLY A 1 83 ? -0.679 6.230 14.500 1.00 98.31 83 GLY A C 1
ATOM 638 O O . GLY A 1 83 ? -1.573 5.482 14.897 1.00 98.31 83 GLY A O 1
ATOM 639 N N . ARG A 1 84 ? 0.532 6.269 15.072 1.00 98.31 84 ARG A N 1
ATOM 640 C CA . ARG A 1 84 ? 0.927 5.448 16.227 1.00 98.31 84 ARG A CA 1
ATOM 641 C C . ARG A 1 84 ? 0.035 5.715 17.428 1.00 98.31 84 ARG A C 1
ATOM 643 O O . ARG A 1 84 ? -0.511 4.783 18.013 1.00 98.31 84 ARG A O 1
ATOM 650 N N . LYS A 1 85 ? -0.180 6.987 17.762 1.00 98.38 85 LYS A N 1
ATOM 651 C CA . LYS A 1 85 ? -1.067 7.370 18.863 1.00 98.38 85 LYS A CA 1
ATOM 652 C C . LYS A 1 85 ? -2.485 6.840 18.649 1.00 98.38 85 LYS A C 1
ATOM 654 O O . LYS A 1 85 ? -3.082 6.301 19.580 1.00 98.38 85 LYS A O 1
ATOM 659 N N . MET A 1 86 ? -3.027 6.952 17.434 1.00 97.62 86 MET A N 1
ATOM 660 C CA . MET A 1 86 ? -4.336 6.376 17.102 1.00 97.62 86 MET A CA 1
ATOM 661 C C . MET A 1 86 ? -4.352 4.849 17.228 1.00 97.62 86 MET A C 1
ATOM 663 O O . MET A 1 86 ? -5.354 4.287 17.660 1.00 97.62 86 MET A O 1
ATOM 667 N N . TRP A 1 87 ? -3.263 4.184 16.843 1.00 97.44 87 TRP A N 1
ATOM 668 C CA . TRP A 1 87 ? -3.124 2.733 16.914 1.00 97.44 87 TRP A CA 1
ATOM 669 C C . TRP A 1 87 ? -3.087 2.202 18.354 1.00 97.44 87 TRP A C 1
ATOM 671 O O . TRP A 1 87 ? -3.683 1.166 18.661 1.00 97.44 87 TRP A O 1
ATOM 681 N N . GLU A 1 88 ? -2.384 2.912 19.235 1.00 96.94 88 GLU A N 1
ATOM 682 C CA . GLU A 1 88 ? -2.209 2.560 20.647 1.00 96.94 88 GLU A CA 1
ATOM 683 C C . GLU A 1 88 ? -3.402 2.969 21.517 1.00 96.94 88 GLU A C 1
ATOM 685 O O . GLU A 1 88 ? -3.610 2.390 22.584 1.00 96.94 88 GLU A O 1
ATOM 690 N N . THR A 1 89 ? -4.207 3.936 21.065 1.00 97.69 89 THR A N 1
ATOM 691 C CA . THR A 1 89 ? -5.422 4.355 21.769 1.00 97.69 89 THR A CA 1
ATOM 692 C C . THR A 1 89 ? -6.424 3.196 21.817 1.00 97.69 89 THR A C 1
ATOM 694 O O . THR A 1 89 ? -6.825 2.696 20.761 1.00 97.69 89 THR A O 1
ATOM 697 N N . PRO A 1 90 ? -6.871 2.768 23.012 1.00 97.50 90 PRO A N 1
ATOM 698 C CA . PRO A 1 90 ? -7.883 1.731 23.122 1.00 97.50 90 PRO A CA 1
ATOM 699 C C . PRO A 1 90 ? -9.211 2.153 22.491 1.00 97.50 90 PRO A C 1
ATOM 701 O O . PRO A 1 90 ? -9.653 3.295 22.622 1.00 97.50 90 PRO A O 1
ATOM 704 N N . PHE A 1 91 ? -9.880 1.199 21.855 1.00 97.12 91 PHE A N 1
ATOM 705 C CA . PHE A 1 91 ? -11.293 1.295 21.513 1.00 97.12 91 PHE A CA 1
ATOM 706 C C . PHE A 1 91 ? -12.143 1.400 22.785 1.00 97.12 91 PHE A C 1
ATOM 708 O O . PHE A 1 91 ? -11.682 1.104 23.891 1.00 97.12 91 PHE A O 1
ATOM 715 N N . LYS A 1 92 ? -13.432 1.724 22.634 1.00 95.25 92 LYS A N 1
ATOM 716 C CA . LYS A 1 92 ? -14.387 1.784 23.761 1.00 95.25 92 LYS A CA 1
ATOM 717 C C . LYS A 1 92 ? -14.434 0.512 24.614 1.00 95.25 92 LYS A C 1
ATOM 719 O O . LYS A 1 92 ? -14.749 0.581 25.797 1.00 95.25 92 LYS A O 1
ATOM 724 N N . ASN A 1 93 ? -14.125 -0.645 24.030 1.00 95.12 93 ASN A N 1
ATOM 725 C CA . ASN A 1 93 ? -14.091 -1.933 24.724 1.00 95.12 93 ASN A CA 1
ATOM 726 C C . ASN A 1 93 ? -12.729 -2.264 25.379 1.00 95.12 93 ASN A C 1
ATOM 728 O O . ASN A 1 93 ? -12.537 -3.388 25.840 1.00 95.12 93 ASN A O 1
ATOM 732 N N . GLY A 1 94 ? -11.776 -1.326 25.386 1.00 95.62 94 GLY A N 1
ATOM 733 C CA . GLY A 1 94 ? -10.443 -1.473 25.980 1.00 95.62 94 GLY A CA 1
ATOM 734 C C . GLY A 1 94 ? -9.416 -2.219 25.119 1.00 95.62 94 GLY A C 1
ATOM 735 O O . GLY A 1 94 ? -8.246 -2.281 25.492 1.00 95.62 94 GLY A O 1
ATOM 736 N N . LYS A 1 95 ? -9.813 -2.776 23.968 1.00 96.56 95 LYS A N 1
ATOM 737 C CA . LYS A 1 95 ? -8.899 -3.433 23.020 1.00 96.56 95 LYS A CA 1
ATOM 738 C C . LYS A 1 95 ? -8.217 -2.416 22.106 1.00 96.56 95 LYS A C 1
ATOM 740 O O . LYS A 1 95 ? -8.684 -1.296 21.960 1.00 96.56 95 LYS A O 1
ATOM 745 N N . THR A 1 96 ? -7.136 -2.819 21.447 1.00 96.69 96 THR A N 1
ATOM 746 C CA . THR A 1 96 ? -6.400 -1.994 20.468 1.00 96.69 96 THR A CA 1
ATOM 747 C C . THR A 1 96 ? -6.323 -2.697 19.113 1.00 96.69 96 THR A C 1
ATOM 749 O O . THR A 1 96 ? -6.620 -3.892 19.008 1.00 96.69 96 THR A O 1
ATOM 752 N N . TYR A 1 97 ? -5.862 -2.005 18.067 1.00 96.69 97 TYR A N 1
ATOM 753 C CA . TYR A 1 97 ? -5.621 -2.626 16.755 1.00 96.69 97 TYR A CA 1
ATOM 754 C C . TYR A 1 97 ? -4.638 -3.804 16.829 1.00 96.69 97 TYR A C 1
ATOM 756 O O . TYR A 1 97 ? -4.854 -4.841 16.197 1.00 96.69 97 TYR A O 1
ATOM 764 N N . ALA A 1 98 ? -3.609 -3.690 17.673 1.00 95.25 98 ALA A N 1
ATOM 765 C CA . ALA A 1 98 ? -2.642 -4.756 17.924 1.00 95.25 98 ALA A CA 1
ATOM 766 C C . ALA A 1 98 ? -3.286 -6.039 18.483 1.00 95.25 98 ALA A C 1
ATOM 768 O O . ALA A 1 98 ? -2.799 -7.131 18.229 1.00 95.25 98 ALA A O 1
ATOM 769 N N . SER A 1 99 ? -4.399 -5.946 19.213 1.00 94.81 99 SER A N 1
ATOM 770 C CA . SER A 1 99 ? -5.077 -7.131 19.770 1.00 94.81 99 SER A CA 1
ATOM 771 C C . SER A 1 99 ? -5.915 -7.920 18.753 1.00 94.81 99 SER A C 1
ATOM 773 O O . SER A 1 99 ? -6.495 -8.952 19.078 1.00 94.81 99 SER A O 1
ATOM 775 N N . CYS A 1 100 ? -6.028 -7.402 17.535 1.00 92.62 100 CYS A N 1
ATOM 776 C CA . CYS A 1 100 ? -7.044 -7.784 16.566 1.00 92.62 100 CYS A CA 1
ATOM 777 C C . CYS A 1 100 ? -6.435 -8.222 15.232 1.00 92.62 100 CYS A C 1
ATOM 779 O O . CYS A 1 100 ? -6.975 -9.095 14.552 1.00 92.62 100 CYS A O 1
ATOM 781 N N . LEU A 1 101 ? -5.295 -7.637 14.868 1.00 94.00 101 LEU A N 1
ATOM 782 C CA . LEU A 1 101 ? -4.564 -7.980 13.658 1.00 94.00 101 LEU A CA 1
ATOM 783 C C . LEU A 1 101 ? -3.548 -9.103 13.930 1.00 94.00 101 LEU A C 1
ATOM 785 O O . LEU A 1 101 ? -2.932 -9.123 15.000 1.00 94.00 101 LEU A O 1
ATOM 789 N N . PRO A 1 102 ? -3.331 -10.024 12.971 1.00 92.56 102 PRO A N 1
ATOM 790 C CA . PRO A 1 102 ? -2.327 -11.077 13.105 1.00 92.56 102 PRO A CA 1
ATOM 791 C C . PRO A 1 102 ? -0.944 -10.502 13.422 1.00 92.56 102 PRO A C 1
ATOM 793 O O . PRO A 1 102 ? -0.580 -9.446 12.902 1.00 92.56 102 PRO A O 1
ATOM 796 N N . GLY A 1 103 ? -0.183 -11.176 14.291 1.00 92.56 103 GLY A N 1
ATOM 797 C CA . GLY A 1 103 ? 1.158 -10.722 14.686 1.00 92.56 103 GLY A CA 1
ATOM 798 C C . GLY A 1 103 ? 1.176 -9.321 15.310 1.00 92.56 103 GLY A C 1
ATOM 799 O O . GLY A 1 103 ? 2.177 -8.613 15.214 1.00 92.56 103 GLY A O 1
ATOM 800 N N . SER A 1 104 ? 0.056 -8.880 15.885 1.00 94.12 104 SER A N 1
ATOM 801 C CA . SER A 1 104 ? -0.134 -7.514 16.374 1.00 94.12 104 SER A CA 1
ATOM 802 C C . SER A 1 104 ? 0.048 -6.434 15.305 1.00 94.12 104 SER A C 1
ATOM 804 O O . SER A 1 104 ? 0.453 -5.318 15.620 1.00 94.12 104 SER A O 1
ATOM 806 N N . GLY A 1 105 ? -0.221 -6.767 14.038 1.00 93.56 105 GLY A N 1
ATOM 807 C CA . GLY A 1 105 ? -0.029 -5.879 12.889 1.00 93.56 105 GLY A CA 1
ATOM 808 C C . GLY A 1 105 ? 1.404 -5.822 12.351 1.00 93.56 105 GLY A C 1
ATOM 809 O O . GLY A 1 105 ? 1.640 -5.138 11.359 1.00 93.56 105 GLY A O 1
ATOM 810 N N . LYS A 1 106 ? 2.356 -6.535 12.964 1.00 96.62 106 LYS A N 1
ATOM 811 C CA . LYS A 1 106 ? 3.752 -6.571 12.511 1.00 96.62 106 LYS A CA 1
ATOM 812 C C . LYS A 1 106 ? 3.926 -7.536 11.347 1.00 96.62 106 LYS A C 1
ATOM 814 O O . LYS A 1 106 ? 3.414 -8.651 11.403 1.00 96.62 106 LYS A O 1
ATOM 819 N N . GLN A 1 107 ? 4.706 -7.132 10.343 1.00 96.12 107 GLN A N 1
ATOM 820 C CA . GLN A 1 107 ? 5.089 -7.987 9.210 1.00 96.12 107 GLN A CA 1
ATOM 821 C C . GLN A 1 107 ? 3.883 -8.603 8.477 1.00 96.12 107 GLN A C 1
ATOM 823 O O . GLN A 1 107 ? 3.890 -9.777 8.101 1.00 96.12 107 GLN A O 1
ATOM 828 N N . ILE A 1 108 ? 2.818 -7.815 8.286 1.00 96.50 108 ILE A N 1
ATOM 829 C CA . ILE A 1 108 ? 1.632 -8.262 7.540 1.00 96.50 108 ILE A CA 1
ATOM 830 C C . ILE A 1 108 ? 1.386 -7.474 6.261 1.00 96.50 108 ILE A C 1
ATOM 832 O O . ILE A 1 108 ? 0.754 -8.016 5.359 1.00 96.50 108 ILE A O 1
ATOM 836 N N . ALA A 1 109 ? 1.863 -6.230 6.145 1.00 96.50 109 ALA A N 1
ATOM 837 C CA . ALA A 1 109 ? 1.461 -5.351 5.046 1.00 96.50 109 ALA A CA 1
ATOM 838 C C . ALA A 1 109 ? 1.896 -5.872 3.667 1.00 96.50 109 ALA A C 1
ATOM 840 O O . ALA A 1 109 ? 1.162 -5.685 2.698 1.00 96.50 109 ALA A O 1
ATOM 841 N N . GLY A 1 110 ? 3.034 -6.572 3.587 1.00 95.94 110 GLY A N 1
ATOM 842 C CA . GLY A 1 110 ? 3.529 -7.183 2.350 1.00 95.94 110 GLY A CA 1
ATOM 843 C C . GLY A 1 110 ? 2.633 -8.296 1.798 1.00 95.94 110 GLY A C 1
ATOM 844 O O . GLY A 1 110 ? 2.682 -8.579 0.605 1.00 95.94 110 GLY A O 1
ATOM 845 N N . ASN A 1 111 ? 1.773 -8.891 2.632 1.00 96.19 111 ASN A N 1
ATOM 846 C CA . ASN A 1 111 ? 0.829 -9.938 2.224 1.00 96.19 111 ASN A CA 1
ATOM 847 C C . ASN A 1 111 ? -0.517 -9.378 1.723 1.00 96.19 111 ASN A C 1
ATOM 849 O O . ASN A 1 111 ? -1.415 -10.154 1.405 1.00 96.19 111 ASN A O 1
ATOM 853 N N . TYR A 1 112 ? -0.694 -8.051 1.700 1.00 96.31 112 TYR A N 1
ATOM 854 C CA . TYR A 1 112 ? -1.912 -7.404 1.214 1.00 96.31 112 TYR A CA 1
ATOM 855 C C . TYR A 1 112 ? -1.677 -6.689 -0.127 1.00 96.31 112 TYR A C 1
ATOM 857 O O . TYR A 1 112 ? -0.608 -6.114 -0.339 1.00 96.31 112 TYR A O 1
ATOM 865 N N . PRO A 1 113 ? -2.701 -6.621 -0.997 1.00 96.44 113 PRO A N 1
ATOM 866 C CA . PRO A 1 113 ? -4.021 -7.239 -0.836 1.00 96.44 113 PRO A CA 1
ATOM 867 C C . PRO A 1 113 ? -3.979 -8.770 -0.979 1.00 96.44 113 PRO A C 1
ATOM 869 O O . PRO A 1 113 ? -3.053 -9.309 -1.572 1.00 96.44 113 PRO A O 1
ATOM 872 N N . HIS A 1 114 ? -4.988 -9.464 -0.454 1.00 95.25 114 HIS A N 1
ATOM 873 C CA . HIS A 1 114 ? -5.185 -10.900 -0.687 1.00 95.25 114 HIS A CA 1
ATOM 874 C C . HIS A 1 114 ? -6.648 -11.187 -1.018 1.00 95.25 114 HIS A C 1
ATOM 876 O O . HIS A 1 114 ? -7.527 -10.386 -0.703 1.00 95.25 114 HIS A O 1
ATOM 882 N N . PHE A 1 115 ? -6.924 -12.319 -1.659 1.00 96.25 115 PHE A N 1
ATOM 883 C CA . PHE A 1 115 ? -8.295 -12.755 -1.902 1.00 96.25 115 PHE A CA 1
ATOM 884 C C . PHE A 1 115 ? -8.819 -13.545 -0.696 1.00 96.25 115 PHE A C 1
ATOM 886 O O . PHE A 1 115 ? -8.210 -14.532 -0.291 1.00 96.25 115 PHE A O 1
ATOM 893 N N . ASP A 1 116 ? -9.932 -13.107 -0.111 1.00 94.75 116 ASP A N 1
ATOM 894 C CA . ASP A 1 116 ? -10.617 -13.817 0.967 1.00 94.75 116 ASP A CA 1
ATOM 895 C C . ASP A 1 116 ? -11.728 -14.690 0.379 1.00 94.75 116 ASP A C 1
ATOM 897 O O . ASP A 1 116 ? -12.755 -14.192 -0.087 1.00 94.75 116 ASP A O 1
ATOM 901 N N . GLU A 1 117 ? -11.533 -16.008 0.412 1.00 91.94 117 GLU A N 1
ATOM 902 C CA . GLU A 1 117 ? -12.480 -16.972 -0.159 1.00 91.94 117 GLU A CA 1
ATOM 903 C C . GLU A 1 117 ? -13.846 -16.951 0.537 1.00 91.94 117 GLU A C 1
ATOM 905 O O . GLU A 1 117 ? -14.872 -17.172 -0.111 1.00 91.94 117 GLU A O 1
ATOM 910 N N . ALA A 1 118 ? -13.876 -16.641 1.838 1.00 90.62 118 ALA A N 1
ATOM 911 C CA . ALA A 1 118 ? -15.107 -16.598 2.621 1.00 90.62 118 ALA A CA 1
ATOM 912 C C . ALA A 1 118 ? -16.035 -15.457 2.177 1.00 90.62 118 ALA A C 1
ATOM 914 O O . ALA A 1 118 ? -17.235 -15.669 1.998 1.00 90.62 118 ALA A O 1
ATOM 915 N N . SER A 1 119 ? -15.496 -14.251 1.973 1.00 91.31 119 SER A N 1
ATOM 916 C CA . SER A 1 119 ? -16.261 -13.112 1.450 1.00 91.31 119 SER A CA 1
ATOM 917 C C . SER A 1 119 ? -16.309 -13.051 -0.079 1.00 91.31 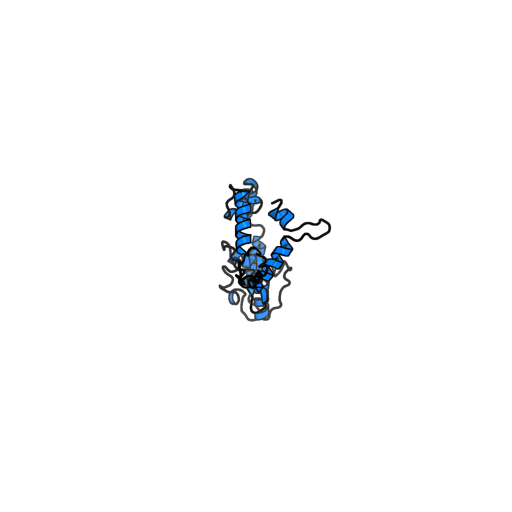119 SER A C 1
ATOM 919 O O . SER A 1 119 ? -17.127 -12.308 -0.628 1.00 91.31 119 SER A O 1
ATOM 921 N N . GLY A 1 120 ? -15.462 -13.819 -0.770 1.00 93.56 120 GLY A N 1
ATOM 922 C CA . GLY A 1 120 ? -15.344 -13.821 -2.225 1.00 93.56 120 GLY A CA 1
ATOM 923 C C . GLY A 1 120 ? -14.821 -12.497 -2.786 1.00 93.56 120 GLY A C 1
ATOM 924 O O . GLY A 1 120 ? -15.220 -12.107 -3.884 1.00 93.56 120 GLY A O 1
ATOM 925 N N . LYS A 1 121 ? -13.989 -11.776 -2.025 1.00 95.00 121 LYS A N 1
ATOM 926 C CA . LYS A 1 121 ? -13.499 -10.435 -2.371 1.00 95.00 121 LYS A CA 1
ATOM 927 C C . LYS A 1 121 ? -12.005 -10.301 -2.109 1.00 95.00 121 LYS A C 1
ATOM 929 O O . LYS A 1 121 ? -11.441 -10.973 -1.253 1.00 95.00 121 LYS A O 1
ATOM 934 N N . VAL A 1 122 ? -11.382 -9.362 -2.815 1.00 96.62 122 VAL A N 1
ATOM 935 C CA . VAL A 1 122 ? -10.040 -8.886 -2.473 1.00 96.62 122 VAL A CA 1
ATOM 936 C C . VAL A 1 122 ? -10.134 -8.021 -1.217 1.00 96.62 122 VAL A C 1
ATOM 938 O O . VAL A 1 122 ? -10.886 -7.049 -1.192 1.00 96.62 122 VAL A O 1
ATOM 941 N N . VAL A 1 123 ? -9.370 -8.376 -0.190 1.00 96.56 123 VAL A N 1
ATOM 942 C CA . VAL A 1 123 ? -9.267 -7.659 1.080 1.00 96.56 123 VAL A CA 1
ATOM 943 C C . VAL A 1 123 ? -7.977 -6.849 1.084 1.00 96.56 123 VAL A C 1
ATOM 945 O O . VAL A 1 123 ? -6.879 -7.370 0.873 1.00 96.56 123 VAL A O 1
ATOM 948 N N . THR A 1 124 ? -8.112 -5.551 1.335 1.00 96.81 124 THR A N 1
ATOM 949 C CA . THR A 1 124 ? -7.001 -4.606 1.456 1.00 96.81 124 THR A CA 1
ATOM 950 C C . THR A 1 124 ? -6.588 -4.402 2.914 1.00 96.81 124 THR A C 1
ATOM 952 O O . THR A 1 124 ? -7.266 -4.822 3.853 1.00 96.81 124 THR A O 1
ATOM 955 N N . LEU A 1 125 ? -5.474 -3.698 3.124 1.00 95.56 125 LEU A N 1
ATOM 956 C CA . LEU A 1 125 ? -5.047 -3.308 4.467 1.00 95.56 125 LEU A CA 1
ATOM 957 C C . LEU A 1 125 ? -6.059 -2.362 5.144 1.00 95.56 125 LEU A C 1
ATOM 959 O O . LEU A 1 125 ? -6.310 -2.480 6.341 1.00 95.56 125 LEU A O 1
ATOM 963 N N . HIS A 1 126 ? -6.698 -1.476 4.369 1.00 97.12 126 HIS A N 1
ATOM 964 C CA . HIS A 1 126 ? -7.769 -0.602 4.860 1.00 97.12 126 HIS A CA 1
ATOM 965 C C . HIS A 1 126 ? -8.989 -1.405 5.325 1.00 97.12 126 HIS A C 1
ATOM 967 O O . HIS A 1 126 ? -9.589 -1.084 6.353 1.00 97.12 126 HIS A O 1
ATOM 973 N N . ASP A 1 127 ? -9.329 -2.477 4.605 1.00 96.75 127 ASP A N 1
ATOM 974 C CA . ASP A 1 127 ? -10.413 -3.378 4.999 1.00 96.75 127 ASP A CA 1
ATOM 975 C C . ASP A 1 127 ? -10.077 -4.101 6.304 1.00 96.75 127 ASP A C 1
ATOM 977 O O . ASP A 1 127 ? -10.942 -4.228 7.165 1.00 96.75 127 ASP A O 1
ATOM 981 N N . ALA A 1 128 ? -8.819 -4.513 6.502 1.00 96.06 128 ALA A N 1
ATOM 982 C CA . ALA A 1 128 ? -8.372 -5.115 7.757 1.00 96.06 128 ALA A CA 1
ATOM 983 C C . ALA A 1 128 ? -8.501 -4.138 8.943 1.00 96.06 128 ALA A C 1
ATOM 985 O O . ALA A 1 128 ? -9.015 -4.518 9.999 1.00 96.06 128 ALA A O 1
ATOM 986 N N . ILE A 1 129 ? -8.119 -2.868 8.755 1.00 96.88 129 ILE A N 1
ATOM 987 C CA . ILE A 1 129 ? -8.303 -1.801 9.755 1.00 96.88 129 ILE A CA 1
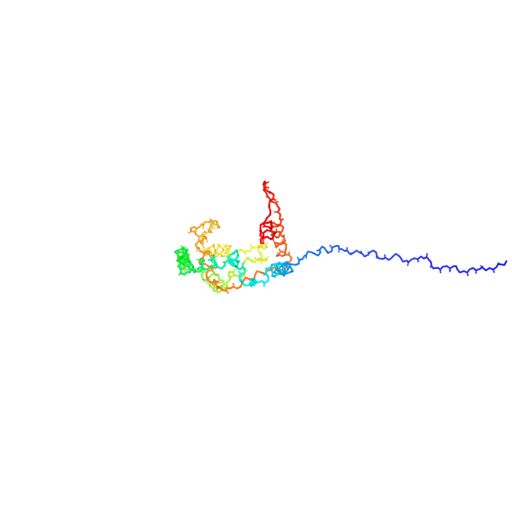ATOM 988 C C . ILE A 1 129 ? -9.793 -1.631 10.082 1.00 96.88 129 ILE A C 1
ATOM 990 O O . ILE A 1 129 ? -10.183 -1.696 11.248 1.00 96.88 129 ILE A O 1
ATOM 994 N N . ASN A 1 130 ? -10.650 -1.454 9.075 1.00 97.62 130 ASN A N 1
ATOM 995 C CA . ASN A 1 130 ? -12.079 -1.214 9.293 1.00 97.62 130 ASN A CA 1
ATOM 996 C C . ASN A 1 130 ? -12.820 -2.435 9.851 1.00 97.62 130 ASN A C 1
ATOM 998 O O . ASN A 1 130 ? -13.684 -2.285 10.719 1.00 97.62 130 ASN A O 1
ATOM 1002 N N . LYS A 1 131 ? -12.4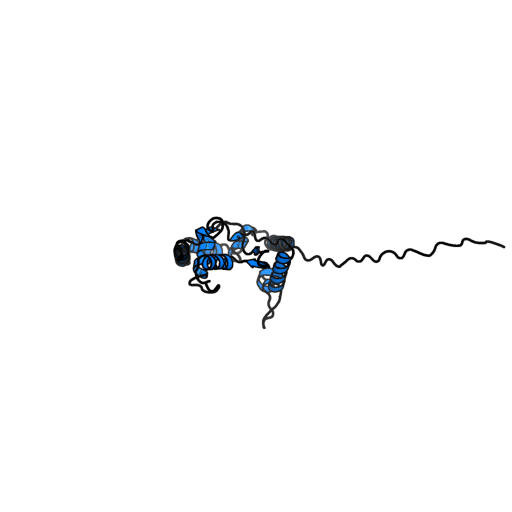62 -3.648 9.420 1.00 96.12 131 LYS A N 1
ATOM 1003 C CA . LYS A 1 131 ? -12.962 -4.896 10.009 1.00 96.12 131 LYS A CA 1
ATOM 1004 C C . LYS A 1 131 ? -12.605 -4.963 11.487 1.00 96.12 131 LYS A C 1
ATOM 1006 O O . LYS A 1 131 ? -13.452 -5.306 12.306 1.00 96.12 131 LYS A O 1
ATOM 1011 N N . CYS A 1 132 ? -11.382 -4.576 11.836 1.00 96.44 132 CYS A N 1
ATOM 1012 C CA . CYS A 1 132 ? -10.967 -4.527 13.223 1.00 96.44 132 CYS A CA 1
ATOM 1013 C C . CYS A 1 132 ? -11.780 -3.522 14.049 1.00 96.44 132 CYS A C 1
ATOM 1015 O O . CYS A 1 132 ? -12.281 -3.862 15.119 1.00 96.44 132 CYS A O 1
ATOM 1017 N N . ARG A 1 133 ? -11.959 -2.300 13.539 1.00 97.00 133 ARG A N 1
ATOM 1018 C CA . ARG A 1 133 ? -12.755 -1.257 14.204 1.00 97.00 133 ARG A CA 1
ATOM 1019 C C . ARG A 1 133 ? -14.188 -1.711 14.463 1.00 97.00 133 ARG A C 1
ATOM 1021 O O . ARG A 1 133 ? -14.647 -1.702 15.602 1.00 97.00 133 ARG A O 1
ATOM 1028 N N . THR A 1 134 ? -14.861 -2.170 13.413 1.00 97.31 134 THR A N 1
ATOM 1029 C CA . THR A 1 134 ? -16.270 -2.585 13.476 1.00 97.31 134 THR A CA 1
ATOM 1030 C C . THR A 1 134 ? -16.481 -3.792 14.386 1.00 97.31 134 THR A C 1
ATOM 1032 O O . THR A 1 134 ? -17.426 -3.801 15.172 1.00 97.31 134 THR A O 1
ATOM 1035 N N . ALA A 1 135 ? -15.557 -4.760 14.393 1.00 96.44 135 ALA A N 1
ATOM 1036 C CA . ALA A 1 135 ? -15.584 -5.883 15.333 1.00 96.44 135 ALA A CA 1
A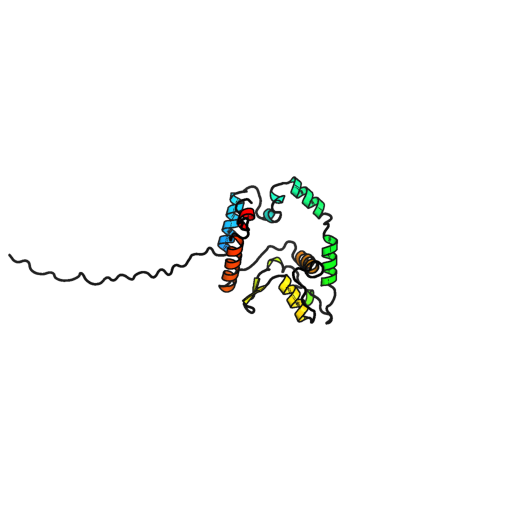TOM 1037 C C . ALA A 1 135 ? -15.411 -5.459 16.807 1.00 96.44 135 ALA A C 1
ATOM 1039 O O . ALA A 1 135 ? -15.798 -6.199 17.710 1.00 96.44 135 ALA A O 1
ATOM 1040 N N . ASN A 1 136 ? -14.842 -4.277 17.060 1.00 97.00 136 ASN A N 1
ATOM 1041 C CA . ASN A 1 136 ? -14.657 -3.707 18.395 1.00 97.00 136 ASN A CA 1
ATOM 1042 C C . ASN A 1 136 ? -15.697 -2.625 18.750 1.00 97.00 136 ASN A C 1
ATOM 1044 O O . ASN A 1 136 ? -15.544 -1.943 19.761 1.00 97.00 136 ASN A O 1
ATOM 1048 N N . GLY A 1 137 ? -16.776 -2.498 17.966 1.00 96.56 137 GLY A N 1
ATOM 1049 C CA . GLY A 1 137 ? -17.882 -1.575 18.246 1.00 96.56 137 GLY A CA 1
ATOM 1050 C C . GLY A 1 137 ? -17.623 -0.122 17.837 1.00 96.56 137 GLY A C 1
ATOM 1051 O O . GLY A 1 137 ? -18.346 0.774 18.271 1.00 96.56 137 GLY A O 1
ATOM 1052 N N . GLU A 1 138 ? -16.605 0.119 17.013 1.00 97.25 138 GLU A N 1
ATOM 1053 C CA . GLU A 1 138 ? -16.309 1.431 16.444 1.00 97.25 138 GLU A CA 1
ATOM 1054 C C . GLU A 1 138 ? -16.851 1.558 15.015 1.00 97.25 138 GLU A C 1
ATOM 1056 O O . GLU A 1 138 ? -16.940 0.580 14.271 1.00 97.25 138 GLU A O 1
ATOM 1061 N N . GLU A 1 139 ? -17.152 2.783 14.584 1.00 97.31 139 GLU A N 1
ATOM 1062 C CA . GLU A 1 139 ? -17.528 3.038 13.192 1.00 97.31 139 GLU A CA 1
ATOM 1063 C C . GLU A 1 139 ? -16.335 2.861 12.243 1.00 97.31 139 GLU A C 1
ATOM 1065 O O . GLU A 1 139 ? -15.185 3.198 12.567 1.00 97.31 139 GLU A O 1
ATOM 1070 N N . ALA A 1 140 ? -16.625 2.349 11.044 1.00 97.81 140 ALA A N 1
ATOM 1071 C CA . ALA A 1 140 ? -15.654 2.264 9.964 1.00 97.81 140 ALA A CA 1
ATOM 1072 C C . ALA A 1 140 ? -15.244 3.669 9.506 1.00 97.81 140 ALA A C 1
ATOM 1074 O O . ALA A 1 140 ? -16.085 4.541 9.285 1.00 97.81 140 ALA A O 1
ATOM 1075 N N . TYR A 1 141 ? -13.945 3.877 9.312 1.00 97.88 141 TYR A N 1
ATOM 1076 C CA . TYR A 1 141 ? -13.451 5.109 8.718 1.00 97.88 141 TYR A CA 1
ATOM 1077 C C . TYR A 1 141 ? -13.644 5.106 7.207 1.00 97.88 141 TYR A C 1
ATOM 1079 O O . TYR A 1 141 ? -13.580 4.066 6.541 1.00 97.88 141 TYR A O 1
ATOM 1087 N N . LYS A 1 142 ? -13.829 6.304 6.649 1.00 97.94 142 LYS A N 1
ATOM 1088 C CA . LYS A 1 142 ? -13.807 6.501 5.201 1.00 97.94 142 LYS A CA 1
ATOM 1089 C C . LYS A 1 142 ? -12.400 6.208 4.690 1.00 97.94 142 LYS A C 1
ATOM 1091 O O . LYS A 1 142 ? -11.427 6.749 5.204 1.00 97.94 142 LYS A O 1
ATOM 1096 N N . VAL A 1 143 ? -12.301 5.374 3.657 1.00 95.44 143 VAL A N 1
ATOM 1097 C CA . VAL A 1 143 ? -11.008 4.912 3.123 1.00 95.44 143 VAL A CA 1
ATOM 1098 C C . VAL A 1 143 ? -10.135 6.074 2.630 1.00 95.44 143 VAL A C 1
ATOM 1100 O O . VAL A 1 143 ? -8.917 6.010 2.728 1.00 95.44 143 VAL A O 1
ATOM 1103 N N . ASN A 1 144 ? -10.750 7.152 2.141 1.00 94.88 144 ASN A N 1
ATOM 1104 C CA . ASN A 1 144 ? -10.064 8.336 1.625 1.00 94.88 144 ASN A CA 1
ATOM 1105 C C . ASN A 1 144 ? -9.855 9.455 2.663 1.00 94.88 144 ASN A C 1
ATOM 1107 O O . ASN A 1 144 ? -9.416 10.542 2.290 1.00 94.88 144 ASN A O 1
ATOM 1111 N N . ASP A 1 145 ? -10.184 9.239 3.939 1.00 97.75 145 ASP A N 1
ATOM 1112 C CA . ASP A 1 145 ? -9.964 10.252 4.971 1.00 97.75 145 ASP A CA 1
ATOM 1113 C C . ASP A 1 145 ? -8.506 10.249 5.446 1.00 97.75 145 ASP A C 1
ATOM 1115 O O . ASP A 1 145 ? -8.039 9.341 6.139 1.00 97.75 145 ASP A O 1
ATOM 1119 N N . MET A 1 146 ? -7.791 11.316 5.092 1.00 95.75 146 MET A N 1
ATOM 1120 C CA . MET A 1 146 ? -6.382 11.503 5.430 1.00 95.75 146 MET A CA 1
ATOM 1121 C C . MET A 1 146 ? -6.144 11.669 6.932 1.00 95.75 146 MET A C 1
ATOM 1123 O O . MET A 1 146 ? -5.067 11.317 7.399 1.00 95.75 146 MET A O 1
ATOM 1127 N N . LYS A 1 147 ? -7.122 12.183 7.692 1.00 97.38 147 LYS A N 1
ATOM 1128 C CA . LYS A 1 147 ? -6.981 12.443 9.136 1.00 97.38 147 LYS A CA 1
ATOM 1129 C C . LYS A 1 147 ? -7.245 11.210 9.996 1.00 97.38 147 LYS A C 1
ATOM 1131 O O . LYS A 1 147 ? -7.015 11.259 11.200 1.00 97.38 147 LYS A O 1
ATOM 1136 N N . THR A 1 148 ? -7.747 10.129 9.402 1.00 97.69 148 THR A N 1
ATOM 1137 C CA . THR A 1 148 ? -8.033 8.882 10.114 1.00 97.69 148 THR A CA 1
ATOM 1138 C C . THR A 1 148 ? -7.368 7.695 9.429 1.00 97.69 148 THR A C 1
ATOM 1140 O O . THR A 1 148 ? -6.278 7.291 9.834 1.00 97.69 148 THR A O 1
ATOM 1143 N N . MET A 1 149 ? -7.976 7.157 8.367 1.00 98.06 149 MET A N 1
ATOM 1144 C CA . MET A 1 149 ? -7.454 6.006 7.628 1.00 98.06 149 MET A CA 1
ATOM 1145 C C . MET A 1 149 ? -6.048 6.273 7.076 1.00 98.06 149 MET A C 1
ATOM 1147 O O . MET A 1 149 ? -5.198 5.388 7.148 1.00 98.06 149 MET A O 1
ATOM 1151 N N . GLY A 1 150 ? -5.779 7.492 6.594 1.00 97.62 150 GLY A N 1
ATOM 1152 C CA . GLY A 1 150 ? -4.453 7.895 6.118 1.00 97.62 150 GLY A CA 1
ATOM 1153 C C . GLY A 1 150 ? -3.365 7.764 7.189 1.00 97.62 150 GLY A C 1
ATOM 1154 O O . GLY A 1 150 ? -2.379 7.065 6.969 1.00 97.62 150 GLY A O 1
ATOM 1155 N N . LEU A 1 151 ? -3.569 8.372 8.365 1.00 98.25 151 LEU A N 1
ATOM 1156 C CA . LEU A 1 151 ? -2.613 8.319 9.482 1.00 98.25 151 LEU A CA 1
ATOM 1157 C C . LEU A 1 151 ? -2.409 6.890 10.000 1.00 98.25 151 LEU A C 1
ATOM 1159 O O . LEU A 1 151 ? -1.275 6.446 10.176 1.00 98.25 151 LEU A O 1
ATOM 1163 N N . LEU A 1 152 ? -3.502 6.146 10.206 1.00 97.75 152 LEU A N 1
ATOM 1164 C CA . LEU A 1 152 ? -3.430 4.760 10.675 1.00 97.75 152 LEU A CA 1
ATOM 1165 C C . LEU A 1 152 ? -2.684 3.862 9.696 1.00 97.75 152 LEU A C 1
ATOM 1167 O O . LEU A 1 152 ? -1.870 3.047 10.117 1.00 97.75 152 LEU A O 1
ATOM 1171 N N . THR A 1 153 ? -2.942 4.014 8.399 1.00 97.06 153 THR A N 1
ATOM 1172 C CA . THR A 1 153 ? -2.280 3.203 7.373 1.00 97.06 153 THR A CA 1
ATOM 1173 C C . THR A 1 153 ? -0.808 3.563 7.248 1.00 97.06 153 THR A C 1
ATOM 1175 O O . THR A 1 153 ? 0.007 2.655 7.097 1.00 97.06 153 THR A O 1
ATOM 1178 N N . ALA A 1 154 ? -0.457 4.850 7.353 1.00 97.25 154 ALA A N 1
ATOM 1179 C CA . ALA A 1 154 ? 0.934 5.295 7.356 1.00 97.25 154 ALA A CA 1
ATOM 1180 C C . ALA A 1 154 ? 1.724 4.608 8.478 1.00 97.25 154 ALA A C 1
ATOM 1182 O O . ALA A 1 154 ? 2.724 3.958 8.197 1.00 97.25 154 ALA A O 1
ATOM 1183 N N . TYR A 1 155 ? 1.223 4.648 9.717 1.00 98.00 155 TYR A N 1
ATOM 1184 C CA . TYR A 1 155 ? 1.858 3.943 10.833 1.00 98.00 155 TYR A CA 1
ATOM 1185 C C . TYR A 1 155 ? 1.835 2.418 10.669 1.00 98.00 155 TYR A C 1
ATOM 1187 O O . TYR A 1 155 ? 2.840 1.747 10.865 1.00 98.00 155 TYR A O 1
ATOM 1195 N N . MET A 1 156 ? 0.703 1.838 10.272 1.00 96.75 156 MET A N 1
ATOM 1196 C CA . MET A 1 156 ? 0.588 0.387 10.122 1.00 96.75 156 MET A CA 1
ATOM 1197 C C . MET A 1 156 ? 1.577 -0.176 9.091 1.00 96.75 156 MET A C 1
ATOM 1199 O O . MET A 1 156 ? 2.053 -1.301 9.241 1.00 96.75 156 MET A O 1
ATOM 1203 N N . ARG A 1 157 ? 1.894 0.590 8.041 1.00 96.25 157 ARG A N 1
ATOM 1204 C CA . ARG A 1 157 ? 2.894 0.206 7.040 1.00 96.25 157 ARG A CA 1
ATOM 1205 C C . ARG A 1 157 ? 4.298 0.130 7.639 1.00 96.25 157 ARG A C 1
ATOM 1207 O O . ARG A 1 157 ? 4.981 -0.844 7.332 1.00 96.25 157 ARG A O 1
ATOM 1214 N N . THR A 1 158 ? 4.669 1.037 8.549 1.00 96.81 158 THR A N 1
ATOM 1215 C CA . THR A 1 158 ? 6.002 1.014 9.183 1.00 96.81 158 THR A CA 1
ATOM 1216 C C . THR A 1 158 ? 6.231 -0.233 10.040 1.00 96.81 158 THR A C 1
ATOM 1218 O O . THR A 1 158 ? 7.346 -0.732 10.162 1.00 96.81 158 THR A O 1
ATOM 1221 N N . LEU A 1 159 ? 5.157 -0.850 10.554 1.00 97.38 159 LEU A N 1
ATOM 1222 C CA . LEU A 1 159 ? 5.227 -2.142 11.257 1.00 97.38 159 LEU A CA 1
ATOM 1223 C C . LEU A 1 159 ? 5.674 -3.313 10.361 1.00 97.38 159 LEU A C 1
ATOM 1225 O O . LEU A 1 159 ? 5.873 -4.430 10.849 1.00 97.38 159 LEU A O 1
ATOM 1229 N N . SER A 1 160 ? 5.774 -3.088 9.052 1.00 97.44 160 SER A N 1
ATOM 1230 C CA . SER A 1 160 ? 6.246 -4.048 8.055 1.00 97.44 160 SER A CA 1
ATOM 1231 C C . SER A 1 160 ? 7.399 -3.481 7.214 1.00 97.44 160 SER A C 1
ATOM 1233 O O . SER A 1 160 ? 7.623 -3.962 6.105 1.00 97.44 160 SER A O 1
ATOM 1235 N N . ASP A 1 161 ? 8.131 -2.477 7.706 1.00 95.00 161 ASP A N 1
ATOM 1236 C CA . ASP A 1 161 ? 9.326 -1.985 7.014 1.00 95.00 161 ASP A CA 1
ATOM 1237 C C . ASP A 1 161 ? 10.363 -3.110 6.857 1.00 95.00 161 ASP A C 1
ATOM 1239 O O . ASP A 1 161 ? 10.553 -3.952 7.741 1.00 95.00 161 ASP A O 1
ATOM 1243 N N . GLY A 1 162 ? 10.990 -3.163 5.680 1.00 92.69 162 GLY A N 1
ATOM 1244 C CA . GLY A 1 162 ? 11.899 -4.243 5.280 1.00 92.69 162 GLY A CA 1
ATOM 1245 C C . GLY A 1 162 ? 11.212 -5.553 4.864 1.00 92.69 162 GLY A C 1
ATOM 1246 O O . GLY A 1 162 ? 11.892 -6.480 4.427 1.00 92.69 162 GLY A O 1
ATOM 1247 N N . MET A 1 163 ? 9.882 -5.653 4.960 1.00 94.62 163 MET A N 1
ATOM 1248 C CA . MET A 1 163 ? 9.140 -6.821 4.484 1.00 94.62 163 MET A CA 1
ATOM 1249 C C . MET A 1 163 ? 9.081 -6.856 2.954 1.00 94.62 163 MET A C 1
ATOM 1251 O O . MET A 1 163 ? 8.702 -5.876 2.313 1.00 94.62 163 MET A O 1
ATOM 1255 N N . MET A 1 164 ? 9.346 -8.020 2.364 1.00 92.44 164 MET A N 1
ATOM 1256 C CA . MET A 1 164 ? 9.113 -8.229 0.935 1.00 92.44 164 MET A CA 1
ATOM 1257 C C . MET A 1 164 ? 7.616 -8.331 0.626 1.00 92.44 164 MET A C 1
ATOM 1259 O O . MET A 1 164 ? 6.853 -8.973 1.352 1.00 92.44 164 MET A O 1
ATOM 1263 N N . MET A 1 165 ? 7.203 -7.741 -0.496 1.00 93.06 165 MET A N 1
ATOM 1264 C CA . MET A 1 165 ? 5.853 -7.929 -1.026 1.00 93.06 165 MET A CA 1
ATOM 1265 C C . MET A 1 165 ? 5.648 -9.394 -1.427 1.00 93.06 165 MET A C 1
ATOM 1267 O O . MET A 1 165 ? 6.446 -9.966 -2.166 1.00 93.06 165 MET A O 1
ATOM 1271 N N . ASN A 1 166 ? 4.556 -9.983 -0.953 1.00 94.62 166 ASN A N 1
ATOM 1272 C CA . ASN A 1 166 ? 4.220 -11.393 -1.117 1.00 94.62 166 ASN A CA 1
ATOM 1273 C C . ASN A 1 166 ? 2.703 -11.557 -1.311 1.00 94.62 166 ASN A C 1
ATOM 1275 O O . ASN A 1 166 ? 2.013 -12.252 -0.563 1.00 94.62 166 ASN A O 1
ATOM 1279 N N . VAL A 1 167 ? 2.166 -10.851 -2.304 1.00 94.75 167 VAL A N 1
ATOM 1280 C CA . VAL A 1 167 ? 0.755 -10.949 -2.691 1.00 94.75 167 VAL A CA 1
ATOM 1281 C C . VAL A 1 167 ? 0.527 -12.280 -3.399 1.00 94.75 167 VAL A C 1
ATOM 1283 O O . VAL A 1 167 ? 1.158 -12.566 -4.415 1.00 94.75 167 VAL A O 1
ATOM 1286 N N . LYS A 1 168 ? -0.396 -13.082 -2.872 1.00 93.38 168 LYS A N 1
ATOM 1287 C CA . LYS A 1 168 ? -0.727 -14.400 -3.417 1.00 93.38 168 LYS A CA 1
ATOM 1288 C C . LYS A 1 168 ? -1.982 -14.345 -4.274 1.00 93.38 168 LYS A C 1
ATOM 1290 O O . LYS A 1 168 ? -2.995 -13.776 -3.868 1.00 93.38 168 LYS A O 1
ATOM 1295 N N . VAL A 1 169 ? -1.921 -14.996 -5.431 1.00 95.00 169 VAL A N 1
ATOM 1296 C CA . VAL A 1 169 ? -3.056 -15.170 -6.343 1.00 95.00 169 VAL A CA 1
ATOM 1297 C C . VAL A 1 169 ? -3.284 -16.665 -6.533 1.00 95.00 169 VAL A C 1
ATOM 1299 O O . VAL A 1 169 ? -2.761 -17.281 -7.458 1.00 95.00 169 VAL A O 1
ATOM 1302 N N . GLU A 1 170 ? -4.026 -17.258 -5.604 1.00 91.56 170 GLU A N 1
ATOM 1303 C CA . GLU A 1 170 ? -4.264 -18.701 -5.539 1.00 91.56 170 GLU A CA 1
ATOM 1304 C C . GLU A 1 170 ? -5.755 -18.990 -5.747 1.00 91.56 170 GLU A C 1
ATOM 1306 O O . GLU A 1 170 ? -6.609 -18.403 -5.090 1.00 91.56 170 GLU A O 1
ATOM 1311 N N . GLY A 1 171 ? -6.072 -19.907 -6.662 1.00 92.06 171 GLY A N 1
ATOM 1312 C CA . GLY A 1 171 ? -7.449 -20.307 -6.952 1.00 92.06 171 GLY A CA 1
ATOM 1313 C C . GLY A 1 171 ? -8.163 -19.443 -8.005 1.00 92.06 171 GLY A C 1
ATOM 1314 O O . GLY A 1 171 ? -7.767 -18.313 -8.294 1.00 92.06 171 GLY A O 1
ATOM 1315 N N . PRO A 1 172 ? -9.246 -19.971 -8.607 1.00 93.31 172 PRO A N 1
ATOM 1316 C CA . PRO A 1 172 ? -9.862 -19.389 -9.800 1.00 93.31 172 PRO A CA 1
ATOM 1317 C C . PRO A 1 172 ? -10.467 -18.001 -9.564 1.00 93.31 172 PRO A C 1
ATOM 1319 O O . PRO A 1 172 ? -10.439 -17.163 -10.463 1.00 93.31 172 PRO A O 1
ATOM 1322 N N . LYS A 1 173 ? -11.001 -17.727 -8.366 1.00 94.81 173 LYS A N 1
ATOM 1323 C CA . LYS A 1 173 ? -11.589 -16.419 -8.050 1.00 94.81 173 LYS A CA 1
ATOM 1324 C C . LYS A 1 173 ? -10.524 -15.347 -7.822 1.00 94.81 173 LYS A C 1
ATOM 1326 O O . LYS A 1 173 ? -10.680 -14.236 -8.325 1.00 94.81 173 LYS A O 1
ATOM 1331 N N . ALA A 1 174 ? -9.434 -15.684 -7.131 1.00 95.56 174 ALA A N 1
ATOM 1332 C CA . ALA A 1 174 ? -8.294 -14.786 -6.981 1.00 95.56 174 ALA A CA 1
ATOM 1333 C C . ALA A 1 174 ? -7.661 -14.473 -8.344 1.00 95.56 174 ALA A C 1
ATOM 1335 O O . ALA A 1 174 ? -7.401 -13.309 -8.641 1.00 95.56 174 ALA A O 1
ATOM 1336 N N . THR A 1 175 ? -7.487 -15.486 -9.204 1.00 95.56 175 THR A N 1
ATOM 1337 C CA . THR A 1 175 ? -7.019 -15.288 -10.583 1.00 95.56 175 THR A CA 1
ATOM 1338 C C . THR A 1 175 ? -7.970 -14.390 -11.369 1.00 95.56 175 THR A C 1
ATOM 1340 O O . THR A 1 175 ? -7.513 -13.451 -12.004 1.00 95.56 175 THR A O 1
ATOM 1343 N N . ALA A 1 176 ? -9.287 -14.592 -11.280 1.00 95.00 176 ALA A N 1
ATOM 1344 C CA . ALA A 1 176 ? -10.249 -13.715 -11.949 1.00 95.00 176 ALA A CA 1
ATOM 1345 C C . ALA A 1 176 ? -10.162 -12.254 -11.463 1.00 95.00 176 ALA A C 1
ATOM 1347 O O . ALA A 1 176 ? -10.227 -11.335 -12.276 1.00 95.00 176 ALA A O 1
ATOM 1348 N N . ALA A 1 177 ? -9.973 -12.029 -10.157 1.00 96.31 177 ALA A N 1
ATOM 1349 C CA . ALA A 1 177 ? -9.774 -10.689 -9.606 1.00 96.31 177 ALA A CA 1
ATOM 1350 C C . ALA A 1 177 ? -8.456 -10.052 -10.083 1.00 96.31 177 ALA A C 1
ATOM 1352 O O . ALA A 1 177 ? -8.421 -8.863 -10.402 1.00 96.31 177 ALA A O 1
ATOM 1353 N N . TYR A 1 178 ? -7.384 -10.843 -10.175 1.00 96.88 178 TYR A N 1
ATOM 1354 C CA . TYR A 1 178 ? -6.118 -10.408 -10.761 1.00 96.88 178 TYR A CA 1
ATOM 1355 C C . TYR A 1 178 ? -6.280 -10.022 -12.236 1.00 96.88 178 TYR A C 1
ATOM 1357 O O . TYR A 1 178 ? -5.857 -8.935 -12.626 1.00 96.88 178 TYR A O 1
ATOM 1365 N N . GLU A 1 179 ? -6.938 -10.860 -13.041 1.00 96.50 179 GLU A N 1
ATOM 1366 C CA . GLU A 1 179 ? -7.167 -10.603 -14.468 1.00 96.50 179 GLU A CA 1
ATOM 1367 C C . GLU A 1 179 ? -8.024 -9.351 -14.704 1.00 96.50 179 GLU A C 1
ATOM 1369 O O . GLU A 1 179 ? -7.759 -8.587 -15.632 1.00 96.50 179 GLU A O 1
ATOM 1374 N N . ASP A 1 180 ? -9.012 -9.077 -13.848 1.00 95.94 180 ASP A N 1
ATOM 1375 C CA . ASP A 1 180 ? -9.786 -7.830 -13.913 1.00 95.94 180 ASP A CA 1
ATOM 1376 C C . ASP A 1 180 ? -8.916 -6.593 -13.609 1.00 95.94 180 ASP A C 1
ATOM 1378 O O . ASP A 1 180 ? -8.972 -5.574 -14.314 1.00 95.94 180 ASP A O 1
ATOM 1382 N N . GLY A 1 181 ? -8.025 -6.702 -12.617 1.00 96.12 181 GLY A N 1
ATOM 1383 C CA . GLY A 1 181 ? -7.019 -5.684 -12.313 1.00 96.12 181 GLY A CA 1
ATOM 1384 C C . GLY A 1 181 ? -6.040 -5.464 -13.470 1.00 96.12 181 GLY A C 1
ATOM 1385 O O . GLY A 1 181 ? -5.818 -4.324 -13.889 1.00 96.12 181 GLY A O 1
ATOM 1386 N N . LYS A 1 182 ? -5.515 -6.548 -14.050 1.00 96.38 182 LYS A N 1
ATOM 1387 C CA . LYS A 1 182 ? -4.634 -6.528 -15.226 1.00 96.38 182 LYS A CA 1
ATOM 1388 C C . LYS A 1 182 ? -5.330 -5.873 -16.413 1.00 96.38 182 LYS A C 1
ATOM 1390 O O . LYS A 1 182 ? -4.792 -4.940 -17.008 1.00 96.38 182 LYS A O 1
ATOM 1395 N N . LYS A 1 183 ? -6.563 -6.280 -16.721 1.00 96.50 183 LYS A N 1
ATOM 1396 C CA . LYS A 1 183 ? -7.378 -5.652 -17.765 1.00 96.50 183 LYS A CA 1
ATOM 1397 C C . LYS A 1 183 ? -7.498 -4.154 -17.527 1.00 96.50 183 LYS A C 1
ATOM 1399 O O . LYS A 1 183 ? -7.316 -3.383 -18.466 1.00 96.50 183 LYS A O 1
ATOM 1404 N N . THR A 1 184 ? -7.762 -3.727 -16.295 1.00 96.25 184 THR A N 1
ATOM 1405 C CA . THR A 1 184 ? -7.839 -2.303 -15.951 1.00 96.25 184 THR A CA 1
ATOM 1406 C C . THR A 1 184 ? -6.510 -1.581 -16.184 1.00 96.25 184 THR A C 1
ATOM 1408 O O . THR A 1 184 ? -6.517 -0.519 -16.802 1.00 96.25 184 THR A O 1
ATOM 1411 N N . PHE A 1 185 ? -5.383 -2.168 -15.774 1.00 96.88 185 PHE A N 1
ATOM 1412 C CA . PHE A 1 185 ? -4.041 -1.595 -15.935 1.00 96.88 185 PHE A CA 1
ATOM 1413 C C . PHE A 1 185 ? -3.652 -1.358 -17.408 1.00 96.88 185 PHE A C 1
ATOM 1415 O O . PHE A 1 185 ? -3.010 -0.355 -17.735 1.00 96.88 185 PHE A O 1
ATOM 1422 N N . TYR A 1 186 ? -4.079 -2.251 -18.307 1.00 96.31 186 TYR A N 1
ATOM 1423 C CA . TYR A 1 186 ? -3.809 -2.165 -19.748 1.00 96.31 186 TYR A CA 1
ATOM 1424 C C . TYR A 1 186 ? -4.927 -1.492 -20.564 1.00 96.31 186 TYR A C 1
ATOM 1426 O O . TYR A 1 186 ? -4.736 -1.198 -21.745 1.00 96.31 186 TYR A O 1
ATOM 1434 N N . SER A 1 187 ? -6.087 -1.212 -19.964 1.00 97.00 187 SER A N 1
ATOM 1435 C CA . SER A 1 187 ? -7.205 -0.571 -20.663 1.00 97.00 187 SER A CA 1
ATOM 1436 C C . SER A 1 187 ? -7.004 0.932 -20.774 1.00 97.00 187 SER A C 1
ATOM 1438 O O . SER A 1 187 ? -6.804 1.623 -19.776 1.00 97.00 187 SER A O 1
ATOM 1440 N N . ARG A 1 188 ? -7.144 1.461 -21.992 1.00 96.12 188 ARG A N 1
ATOM 1441 C CA . ARG A 1 188 ? -7.136 2.905 -22.226 1.00 96.12 188 ARG A CA 1
ATOM 1442 C C . ARG A 1 188 ? -8.464 3.528 -21.796 1.00 96.12 188 ARG A C 1
ATOM 1444 O O . ARG A 1 188 ? -9.527 2.988 -22.104 1.00 96.12 188 ARG A O 1
ATOM 1451 N N . LYS A 1 189 ? -8.412 4.652 -21.079 1.00 94.25 189 LYS A N 1
ATOM 1452 C CA . LYS A 1 189 ? -9.592 5.371 -20.571 1.00 94.25 189 LYS A CA 1
ATOM 1453 C C . LYS A 1 189 ? -9.420 6.891 -20.687 1.00 94.25 189 LYS A C 1
ATOM 1455 O O . LYS A 1 189 ? -8.306 7.402 -20.788 1.00 94.25 189 LYS A O 1
ATOM 1460 N N . GLY A 1 190 ? -10.544 7.610 -20.628 1.00 94.38 190 GLY A N 1
ATOM 1461 C CA . GLY A 1 190 ? -10.595 9.076 -20.660 1.00 94.38 190 GLY A CA 1
ATOM 1462 C C . GLY A 1 190 ? -10.371 9.680 -22.051 1.00 94.38 190 GLY A C 1
ATOM 1463 O O . GLY A 1 190 ? -10.080 8.975 -23.013 1.00 94.38 190 GLY A O 1
ATOM 1464 N N . GLN A 1 191 ? -10.501 11.006 -22.154 1.00 96.38 191 GLN A N 1
ATOM 1465 C CA . GLN A 1 191 ? -10.374 11.734 -23.428 1.00 96.38 191 GLN A CA 1
ATOM 1466 C C . GLN A 1 191 ? -8.988 11.589 -24.073 1.00 96.38 191 GLN A C 1
ATOM 1468 O O . GLN A 1 191 ? -8.879 11.563 -25.293 1.00 96.38 191 GLN A O 1
ATOM 1473 N N . LEU A 1 192 ? -7.939 11.452 -23.256 1.00 95.19 192 LEU A N 1
ATOM 1474 C CA . LEU A 1 192 ? -6.559 11.294 -23.724 1.00 95.19 192 LEU A CA 1
ATOM 1475 C C . LEU A 1 192 ? -6.218 9.854 -24.152 1.00 95.19 192 LEU A C 1
ATOM 1477 O O . LEU A 1 192 ? -5.134 9.616 -24.675 1.00 95.19 192 LEU A O 1
ATOM 1481 N N . ASN A 1 193 ? -7.133 8.895 -23.956 1.00 95.75 193 ASN A N 1
ATOM 1482 C CA . ASN A 1 193 ? -6.987 7.502 -24.387 1.00 95.75 193 ASN A CA 1
ATOM 1483 C C . ASN A 1 193 ? -5.689 6.823 -23.891 1.00 95.75 193 ASN A C 1
ATOM 1485 O O . ASN A 1 193 ? -5.003 6.121 -24.645 1.00 95.75 193 ASN A O 1
ATOM 1489 N N . PHE A 1 194 ? -5.354 7.018 -22.612 1.00 96.38 194 PHE A N 1
ATOM 1490 C CA . PHE A 1 194 ? -4.181 6.423 -21.964 1.00 96.38 194 PHE A CA 1
ATOM 1491 C C . PHE A 1 194 ? -4.553 5.279 -21.022 1.00 96.38 194 PHE A C 1
ATOM 1493 O O . PHE A 1 194 ? -5.647 5.259 -20.456 1.00 96.38 194 PHE A O 1
ATOM 1500 N N . ALA A 1 195 ? -3.626 4.333 -20.862 1.00 97.19 195 ALA A N 1
ATOM 1501 C CA . ALA A 1 195 ? -3.668 3.271 -19.859 1.00 97.19 195 ALA A CA 1
ATOM 1502 C C . ALA A 1 195 ? -2.538 3.473 -18.838 1.00 97.19 195 ALA A C 1
ATOM 1504 O O . ALA A 1 195 ? -1.555 4.155 -19.137 1.00 97.19 195 ALA A O 1
ATOM 1505 N N . CYS A 1 196 ? -2.616 2.825 -17.673 1.00 95.94 196 CYS A N 1
ATOM 1506 C CA . CYS A 1 196 ? -1.522 2.825 -16.694 1.00 95.94 196 CYS A CA 1
ATOM 1507 C C . CYS A 1 196 ? -0.213 2.344 -17.344 1.00 95.94 196 CYS A C 1
ATOM 1509 O O . CYS A 1 196 ? 0.831 2.982 -17.210 1.00 95.94 196 CYS A O 1
ATOM 1511 N N . ALA A 1 197 ? -0.305 1.275 -18.141 1.00 96.00 197 ALA A N 1
ATOM 1512 C CA . ALA A 1 197 ? 0.813 0.713 -18.891 1.00 96.00 197 ALA A CA 1
ATOM 1513 C C . ALA A 1 197 ? 1.441 1.681 -19.911 1.00 96.00 197 ALA A C 1
ATOM 1515 O O . ALA A 1 197 ? 2.609 1.514 -20.256 1.00 96.00 197 ALA A O 1
ATOM 1516 N N . THR A 1 198 ? 0.714 2.697 -20.393 1.00 94.81 198 THR A N 1
ATOM 1517 C CA . THR A 1 198 ? 1.275 3.661 -21.352 1.00 94.81 198 THR A CA 1
ATOM 1518 C C . THR A 1 198 ? 2.424 4.455 -20.744 1.00 94.81 198 THR A C 1
ATOM 1520 O O . THR A 1 198 ? 3.461 4.612 -21.379 1.00 94.81 198 THR A O 1
ATOM 1523 N N . CYS A 1 199 ? 2.276 4.908 -19.502 1.00 92.94 199 CYS A N 1
ATOM 1524 C CA . CYS A 1 199 ? 3.345 5.640 -18.830 1.00 92.94 199 CYS A CA 1
ATOM 1525 C C . CYS A 1 199 ? 4.265 4.703 -18.050 1.00 92.94 199 CYS A C 1
ATOM 1527 O O . CYS A 1 199 ? 5.473 4.880 -18.087 1.00 92.94 199 CYS A O 1
ATOM 1529 N N . HIS A 1 200 ? 3.713 3.689 -17.379 1.00 92.75 200 HIS A N 1
ATOM 1530 C CA . HIS A 1 200 ? 4.492 2.884 -16.440 1.00 92.75 200 HIS A CA 1
ATOM 1531 C C . HIS A 1 200 ? 5.193 1.674 -17.055 1.00 92.75 200 HIS A C 1
ATOM 1533 O O . HIS A 1 200 ? 6.043 1.120 -16.380 1.00 92.75 200 HIS A O 1
ATOM 1539 N N . VAL A 1 201 ? 4.881 1.268 -18.294 1.00 91.19 201 VAL A N 1
ATOM 1540 C CA . VAL A 1 201 ? 5.539 0.130 -18.973 1.00 91.19 201 VAL A CA 1
ATOM 1541 C C . VAL A 1 201 ? 6.137 0.543 -20.316 1.00 91.19 201 VAL A C 1
ATOM 1543 O O . VAL A 1 201 ? 7.309 0.294 -20.578 1.00 91.19 201 VAL A O 1
ATOM 1546 N N . GLN A 1 202 ? 5.347 1.196 -21.172 1.00 87.88 202 GLN A N 1
ATOM 1547 C CA . GLN A 1 202 ? 5.768 1.555 -22.532 1.00 87.88 202 GLN A CA 1
ATOM 1548 C C . GLN A 1 202 ? 6.804 2.688 -22.528 1.00 87.88 202 GLN A C 1
ATOM 1550 O O . GLN A 1 202 ? 7.808 2.598 -23.231 1.00 87.88 202 GLN A O 1
ATOM 1555 N N . ASN A 1 203 ? 6.576 3.712 -21.700 1.00 79.38 203 ASN A N 1
ATOM 1556 C CA . ASN A 1 203 ? 7.415 4.912 -21.607 1.00 79.38 203 ASN A CA 1
ATOM 1557 C C . ASN A 1 203 ? 8.143 5.047 -20.254 1.00 79.38 203 ASN A C 1
ATOM 1559 O O . ASN A 1 203 ? 8.582 6.144 -19.916 1.00 79.38 203 ASN A O 1
ATOM 1563 N N . GLY A 1 204 ? 8.217 3.959 -19.479 1.00 63.72 204 GLY A N 1
ATOM 1564 C CA . GLY A 1 204 ? 8.914 3.902 -18.187 1.00 63.72 204 GLY A CA 1
ATOM 1565 C C . GLY A 1 204 ? 10.355 3.437 -18.297 1.00 63.72 204 GLY A C 1
ATOM 1566 O O . GLY A 1 204 ? 10.762 2.954 -19.379 1.00 63.72 204 GLY A O 1
#